Protein AF-A0A4D4MIZ8-F1 (afdb_monomer_lite)

Foldseek 3Di:
DDDDDDDDDDDDDDDDDDDDDDDDDDPDDPPPCVPPCPVVPDDPDPVPDPPPDDDACVPDPDDPVDGPVVDDDDDDPDDPCPPPFPPDPVSVVVDDDPVVVVVPDDDDVVVVVVPDLVPDPDAQSRPPDPGHDDDLVDAPAQFADWAFPVNPPDDLVVQVVPPPDVVSNDRDTDGPGHDPPPQDPVSRVHGDRDDPVNDDD

Radius of gyration: 41.0 Å; chains: 1; bounding box: 85×98×93 Å

Organism: Streptomyces avermitilis (NCBI:txid33903)

InterPro domains:
  IPR043763 Domain of unknown function DUF5709 [PF18970] (164-195)

Structure (mmCIF, N/CA/C/O backbone):
data_AF-A0A4D4MIZ8-F1
#
_entry.id   AF-A0A4D4MIZ8-F1
#
loop_
_atom_site.group_PDB
_atom_site.id
_atom_site.type_symbol
_atom_site.label_atom_id
_atom_site.label_alt_id
_atom_site.label_comp_id
_atom_site.label_asym_id
_atom_site.label_entity_id
_atom_site.label_seq_id
_atom_site.pdbx_PDB_ins_code
_atom_site.Cartn_x
_atom_site.Cartn_y
_atom_site.Cartn_z
_atom_site.occupancy
_atom_site.B_iso_or_equiv
_atom_site.auth_seq_id
_atom_site.auth_comp_id
_atom_site.auth_asym_id
_atom_site.auth_atom_id
_atom_site.pdbx_PDB_model_num
ATOM 1 N N . MET A 1 1 ? -46.020 61.362 60.508 1.00 40.09 1 MET A N 1
ATOM 2 C CA . MET A 1 1 ? -47.157 61.727 59.636 1.00 40.09 1 MET A CA 1
ATOM 3 C C . MET A 1 1 ? -46.608 61.915 58.236 1.00 40.09 1 MET A C 1
ATOM 5 O O . MET A 1 1 ? -45.694 62.709 58.083 1.00 40.09 1 MET A O 1
ATOM 9 N N . ARG A 1 2 ? -47.064 61.114 57.264 1.00 43.41 2 ARG A N 1
ATOM 10 C CA . ARG A 1 2 ? -46.692 61.269 55.850 1.00 43.41 2 ARG A CA 1
ATOM 11 C C . ARG A 1 2 ? -47.467 62.448 55.273 1.00 43.41 2 ARG A C 1
ATOM 13 O O . ARG A 1 2 ? -48.694 62.462 55.363 1.00 43.41 2 ARG A O 1
ATOM 20 N N . GLU A 1 3 ? -46.739 63.405 54.719 1.00 47.44 3 GLU A N 1
ATOM 21 C CA . GLU A 1 3 ? -47.285 64.570 54.034 1.00 47.44 3 GLU A CA 1
ATOM 22 C C . GLU A 1 3 ? -47.413 64.281 52.535 1.00 47.44 3 GLU A C 1
ATOM 24 O O . GLU A 1 3 ? -46.627 63.528 51.957 1.00 47.44 3 GLU A O 1
ATOM 29 N N . ARG A 1 4 ? -48.495 64.808 51.961 1.00 44.81 4 ARG A N 1
ATOM 30 C CA . ARG A 1 4 ? -48.956 64.584 50.595 1.00 44.81 4 ARG A CA 1
ATOM 31 C C . ARG A 1 4 ? -48.232 65.498 49.607 1.00 44.81 4 ARG A C 1
ATOM 33 O O . ARG A 1 4 ? -47.905 66.637 49.910 1.00 44.81 4 ARG A O 1
ATOM 40 N N . VAL A 1 5 ? -48.058 64.928 48.424 1.00 47.72 5 VAL A N 1
ATOM 41 C CA . VAL A 1 5 ? -47.705 65.524 47.133 1.00 47.72 5 VAL A CA 1
ATOM 42 C C . VAL A 1 5 ? -48.676 66.635 46.737 1.00 47.72 5 VAL A C 1
ATOM 44 O O . VAL A 1 5 ? -49.872 66.449 46.926 1.00 47.72 5 VAL A O 1
ATOM 47 N N . ASP A 1 6 ? -48.155 67.693 46.106 1.00 40.38 6 ASP A N 1
ATOM 48 C CA . ASP A 1 6 ? -48.807 68.406 45.000 1.00 40.38 6 ASP A CA 1
ATOM 49 C C . ASP A 1 6 ? -47.798 69.273 44.211 1.00 40.38 6 ASP A C 1
ATOM 51 O O . ASP A 1 6 ? -47.041 70.046 44.792 1.00 40.38 6 ASP A O 1
ATOM 55 N N . GLY A 1 7 ? -47.859 69.185 42.874 1.00 38.62 7 GLY A N 1
ATOM 56 C CA . GLY A 1 7 ? -47.812 70.373 42.007 1.00 38.62 7 GLY A CA 1
ATOM 57 C C . GLY A 1 7 ? -46.555 70.699 41.176 1.00 38.62 7 GLY A C 1
ATOM 58 O O . GLY A 1 7 ? -45.548 71.148 41.705 1.00 38.62 7 GLY A O 1
ATOM 59 N N . LEU A 1 8 ? -46.769 70.686 39.847 1.00 44.25 8 LEU A N 1
ATOM 60 C CA . LEU A 1 8 ? -46.380 71.710 38.844 1.00 44.25 8 LEU A CA 1
ATOM 61 C C . LEU A 1 8 ? -45.110 71.531 37.971 1.00 44.25 8 LEU A C 1
ATOM 63 O O . LEU A 1 8 ? -43.998 71.910 38.308 1.00 44.25 8 LEU A O 1
ATOM 67 N N . SER A 1 9 ? -45.382 71.019 36.764 1.00 40.19 9 SER A N 1
ATOM 68 C CA . SER A 1 9 ? -44.993 71.468 35.407 1.00 40.19 9 SER A CA 1
ATOM 69 C C . SER A 1 9 ? -44.004 72.641 35.200 1.00 40.19 9 SER A C 1
ATOM 71 O O . SER A 1 9 ? -44.241 73.729 35.716 1.00 40.19 9 SER A O 1
ATOM 73 N N . LEU A 1 10 ? -43.040 72.486 34.271 1.00 43.69 10 LEU A N 1
ATOM 74 C CA . LEU A 1 10 ? -43.003 73.096 32.912 1.00 43.69 10 LEU A CA 1
ATOM 75 C C . LEU A 1 10 ? -41.584 73.096 32.286 1.00 43.69 10 LEU A C 1
ATOM 77 O O . LEU A 1 10 ? -40.645 73.669 32.822 1.00 43.69 10 LEU A O 1
ATOM 81 N N . ASP A 1 11 ? -41.515 72.469 31.108 1.00 41.88 11 ASP A N 1
ATOM 82 C CA . ASP A 1 11 ? -40.835 72.819 29.845 1.00 41.88 11 ASP A CA 1
ATOM 83 C C . ASP A 1 11 ? -39.371 73.326 29.720 1.00 41.88 11 ASP A C 1
ATOM 85 O O . ASP A 1 11 ? -38.971 74.385 30.195 1.00 41.88 11 ASP A O 1
ATOM 89 N N . ARG A 1 12 ? -38.666 72.585 28.842 1.00 45.56 12 ARG A N 1
ATOM 90 C CA . ARG A 1 12 ? -37.750 72.961 27.737 1.00 45.56 12 ARG A CA 1
ATOM 91 C C . ARG A 1 12 ? -36.780 74.137 27.904 1.00 45.56 12 ARG A C 1
ATOM 93 O O . ARG A 1 12 ? -37.176 75.298 27.857 1.00 45.56 12 ARG A O 1
ATOM 100 N N . ARG A 1 13 ? -35.486 73.829 27.717 1.00 40.41 13 ARG A N 1
ATOM 101 C CA . ARG A 1 13 ? -34.571 74.576 26.826 1.00 40.41 13 ARG A CA 1
ATOM 102 C C . ARG A 1 13 ? -33.356 73.735 26.417 1.00 40.41 13 ARG A C 1
ATOM 104 O O . ARG A 1 13 ? -32.880 72.892 27.163 1.00 40.41 13 ARG A O 1
ATOM 111 N N . ALA A 1 14 ? -32.917 73.988 25.189 1.00 40.50 14 ALA A N 1
ATOM 112 C CA . ALA A 1 14 ? -31.875 73.306 24.434 1.00 40.50 14 ALA A CA 1
ATOM 113 C C . ALA A 1 14 ? -30.443 73.713 24.826 1.00 40.50 14 ALA A C 1
ATOM 115 O O . ALA A 1 14 ? -30.222 74.845 25.253 1.00 40.50 14 ALA A O 1
ATOM 116 N N . ALA A 1 15 ? -29.465 72.855 24.518 1.00 43.84 15 ALA A N 1
ATOM 117 C CA . ALA A 1 15 ? -28.089 73.267 24.239 1.00 43.84 15 ALA A CA 1
ATOM 118 C C . ALA A 1 15 ? -27.447 72.348 23.184 1.00 43.84 15 ALA A C 1
ATOM 120 O O . ALA A 1 15 ? -27.631 71.136 23.188 1.00 43.84 15 ALA A O 1
ATOM 121 N N . ARG A 1 16 ? -26.747 72.989 22.245 1.00 39.53 16 ARG A N 1
ATOM 122 C CA . ARG A 1 16 ? -26.109 72.459 21.033 1.00 39.53 16 ARG A CA 1
ATOM 123 C C . ARG A 1 16 ? -24.729 71.867 21.355 1.00 39.53 16 ARG A C 1
ATOM 125 O O . ARG A 1 16 ? -24.036 72.423 22.201 1.00 39.53 16 ARG A O 1
ATOM 132 N N . HIS A 1 17 ? -24.284 70.858 20.602 1.00 41.19 17 HIS A N 1
ATOM 133 C CA . HIS A 1 17 ? -22.877 70.428 20.549 1.00 41.19 17 HIS A CA 1
ATOM 134 C C . HIS A 1 17 ? -22.343 70.538 19.098 1.00 41.19 17 HIS A C 1
ATOM 136 O O . HIS A 1 17 ? -23.136 70.382 18.167 1.00 41.19 17 HIS A O 1
ATOM 142 N N . PRO A 1 18 ? -21.065 70.919 18.882 1.00 39.00 18 PRO A N 1
ATOM 143 C CA . PRO A 1 18 ? -20.579 71.487 17.624 1.00 39.00 18 PRO A CA 1
ATOM 144 C C . PRO A 1 18 ? -20.034 70.461 16.617 1.00 39.00 18 PRO A C 1
ATOM 146 O O . PRO A 1 18 ? -19.632 69.357 16.963 1.00 39.00 18 PRO A O 1
ATOM 149 N N . VAL A 1 19 ? -19.980 70.914 15.362 1.00 38.66 19 VAL A N 1
ATOM 150 C CA . VAL A 1 19 ? -19.393 70.270 14.176 1.00 38.66 19 VAL A CA 1
ATOM 151 C C . VAL A 1 19 ? -17.891 70.592 14.092 1.00 38.66 19 VAL A C 1
ATOM 153 O O . VAL A 1 19 ? -17.517 71.748 14.288 1.00 38.66 19 VAL A O 1
ATOM 156 N N . ILE A 1 20 ? -17.047 69.613 13.741 1.00 41.34 20 ILE A N 1
ATOM 157 C CA . ILE A 1 20 ? -15.629 69.805 13.365 1.00 41.34 20 ILE A CA 1
ATOM 158 C C . ILE A 1 20 ? -15.455 69.394 11.883 1.00 41.34 20 ILE A C 1
ATOM 160 O O . ILE A 1 20 ? -15.984 68.350 11.497 1.00 41.34 20 ILE A O 1
ATOM 164 N N . PRO A 1 21 ? -14.790 70.205 11.032 1.00 38.00 21 PRO A N 1
ATOM 165 C CA . PRO A 1 21 ? -14.752 70.015 9.579 1.00 38.00 21 PRO A CA 1
ATOM 166 C C . PRO A 1 21 ? -13.638 69.077 9.076 1.00 38.00 21 PRO A C 1
ATOM 168 O O . PRO A 1 21 ? -12.681 68.767 9.779 1.00 38.00 21 PRO A O 1
ATOM 171 N N . LYS A 1 22 ? -13.810 68.667 7.810 1.00 40.31 22 LYS A N 1
ATOM 172 C CA . LYS A 1 22 ? -13.022 67.703 7.023 1.00 40.31 22 LYS A CA 1
ATOM 173 C C . LYS A 1 22 ? -11.544 68.077 6.846 1.00 40.31 22 LYS A C 1
ATOM 175 O O . LYS A 1 22 ? -11.226 69.241 6.612 1.00 40.31 22 LYS A O 1
ATOM 180 N N . GLY A 1 23 ? -10.681 67.057 6.829 1.00 33.19 23 GLY A N 1
ATOM 181 C CA . GLY A 1 23 ? -9.269 67.151 6.463 1.00 33.19 23 GLY A CA 1
ATOM 182 C C . GLY A 1 23 ? -8.802 65.956 5.623 1.00 33.19 23 GLY A C 1
ATOM 183 O O . GLY A 1 23 ? -9.073 64.815 5.980 1.00 33.19 23 GLY A O 1
ATOM 184 N N . SER A 1 24 ? -8.112 66.303 4.531 1.00 36.41 24 SER A N 1
ATOM 185 C CA . SER A 1 24 ? -7.150 65.549 3.707 1.00 36.41 24 SER A CA 1
ATOM 186 C C . SER A 1 24 ? -7.578 64.255 3.005 1.00 36.41 24 SER A C 1
ATOM 188 O O . SER A 1 24 ? -7.626 63.181 3.594 1.00 36.41 24 SER A O 1
ATOM 190 N N . GLU A 1 25 ? -7.717 64.378 1.681 1.00 43.50 25 GLU A N 1
ATOM 191 C CA . GLU A 1 25 ? -7.375 63.340 0.708 1.00 43.50 25 GLU A CA 1
ATOM 192 C C . GLU A 1 25 ? -5.991 62.756 1.039 1.00 43.50 25 GLU A C 1
ATOM 194 O O . GLU A 1 25 ? -4.968 63.438 0.947 1.00 43.50 25 GLU A O 1
ATOM 199 N N . GLN A 1 26 ? -5.965 61.487 1.434 1.00 38.66 26 GLN A N 1
ATOM 200 C CA . GLN A 1 26 ? -4.777 60.652 1.366 1.00 38.66 26 GLN A CA 1
ATOM 201 C C . GLN A 1 26 ? -5.053 59.634 0.264 1.00 38.66 26 GLN A C 1
ATOM 203 O O . GLN A 1 26 ? -5.957 58.809 0.378 1.00 38.66 26 GLN A O 1
ATOM 208 N N . MET A 1 27 ? -4.294 59.741 -0.823 1.00 45.56 27 MET A N 1
ATOM 209 C CA . MET A 1 27 ? -4.199 58.728 -1.864 1.00 45.56 27 MET A CA 1
ATOM 210 C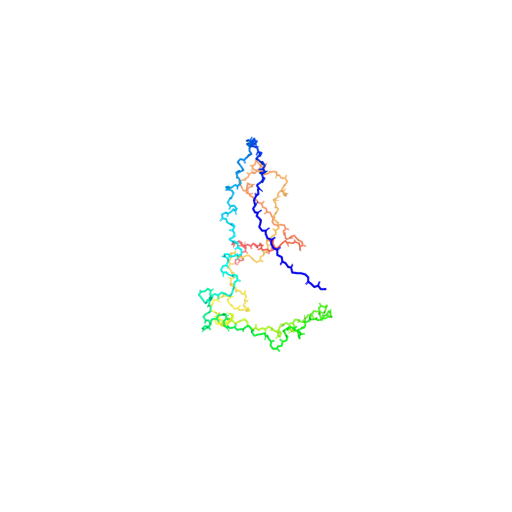 C . MET A 1 27 ? -3.604 57.469 -1.212 1.00 45.56 27 MET A C 1
ATOM 212 O O . MET A 1 27 ? -2.389 57.340 -1.083 1.00 45.56 27 MET A O 1
ATOM 216 N N . GLY A 1 28 ? -4.467 56.606 -0.684 1.00 37.44 28 GLY A N 1
ATOM 217 C CA . GLY A 1 28 ? -4.118 55.298 -0.153 1.00 37.44 28 GLY A CA 1
ATOM 218 C C . GLY A 1 28 ? -4.466 54.261 -1.203 1.00 37.44 28 GLY A C 1
ATOM 219 O O . GLY A 1 28 ? -5.641 54.091 -1.497 1.00 37.44 28 GLY A O 1
ATOM 220 N N . SER A 1 29 ? -3.421 53.687 -1.802 1.00 41.12 29 SER A N 1
ATOM 221 C CA . SER A 1 29 ? -3.365 52.410 -2.517 1.00 41.12 29 SER A CA 1
ATOM 222 C C . SER A 1 29 ? -4.725 51.802 -2.874 1.00 41.12 29 SER A C 1
ATOM 224 O O . SER A 1 29 ? -5.419 51.279 -2.006 1.00 41.12 29 SER A O 1
ATOM 226 N N . GLN A 1 30 ? -5.085 51.821 -4.162 1.00 47.38 30 GLN A N 1
ATOM 227 C CA . GLN A 1 30 ? -5.981 50.791 -4.681 1.00 47.38 30 GLN A CA 1
ATOM 228 C C . GLN A 1 30 ? -5.244 49.466 -4.482 1.00 47.38 30 GLN A C 1
ATOM 230 O O . GLN A 1 30 ? -4.398 49.102 -5.297 1.00 47.38 30 GLN A O 1
ATOM 235 N N . ASN A 1 31 ? -5.471 48.824 -3.338 1.00 43.81 31 ASN A N 1
ATOM 236 C CA . ASN A 1 31 ? -4.998 47.479 -3.093 1.00 43.81 31 ASN A CA 1
ATOM 237 C C . ASN A 1 31 ? -5.660 46.617 -4.162 1.00 43.81 31 ASN A C 1
ATOM 239 O O . ASN A 1 31 ? -6.879 46.467 -4.181 1.00 43.81 31 ASN A O 1
ATOM 243 N N . GLY A 1 32 ? -4.853 46.104 -5.087 1.00 48.38 32 GLY A N 1
ATOM 244 C CA . GLY A 1 32 ? -5.254 45.097 -6.067 1.00 48.38 32 GLY A CA 1
ATOM 245 C C . GLY A 1 32 ? -5.515 43.738 -5.420 1.00 48.38 32 GLY A C 1
ATOM 246 O O . GLY A 1 32 ? -5.214 42.719 -6.030 1.00 48.38 32 GLY A O 1
ATOM 247 N N . ASP A 1 33 ? -6.046 43.749 -4.199 1.00 52.28 33 ASP A N 1
ATOM 248 C CA . ASP A 1 33 ? -6.335 42.580 -3.383 1.00 52.28 33 ASP A CA 1
ATOM 249 C C . ASP A 1 33 ? -7.823 42.198 -3.518 1.00 52.28 33 ASP A C 1
ATOM 251 O O . ASP A 1 33 ? -8.129 41.018 -3.470 1.00 52.28 33 ASP A O 1
ATOM 255 N N . ASP A 1 34 ? -8.718 43.140 -3.870 1.00 53.38 34 ASP A N 1
ATOM 256 C CA . ASP A 1 34 ? -10.153 42.885 -4.156 1.00 53.38 34 ASP A CA 1
ATOM 257 C C . ASP A 1 34 ? -10.396 42.049 -5.443 1.00 53.38 34 ASP A C 1
ATOM 259 O O . ASP A 1 34 ? -11.533 41.788 -5.835 1.00 53.38 34 ASP A O 1
ATOM 263 N N . LEU A 1 35 ? -9.331 41.685 -6.167 1.00 52.50 35 LEU A N 1
ATOM 264 C CA . LEU A 1 35 ? -9.364 40.814 -7.353 1.00 52.50 35 LEU A CA 1
ATOM 265 C C . LEU A 1 35 ? -8.686 39.463 -7.112 1.00 52.50 35 LEU A C 1
ATOM 267 O O . LEU A 1 35 ? -8.657 38.625 -8.018 1.00 52.50 35 LEU A O 1
ATOM 271 N N . MET A 1 36 ? -8.117 39.250 -5.926 1.00 59.62 36 MET A N 1
ATOM 272 C CA . MET A 1 36 ? -7.688 37.920 -5.534 1.00 59.62 36 MET A CA 1
ATOM 273 C C . MET A 1 36 ? -8.968 37.105 -5.378 1.00 59.62 36 MET A C 1
ATOM 275 O O . MET A 1 36 ? -9.857 37.469 -4.621 1.00 59.62 36 MET A O 1
ATOM 279 N N . GLY A 1 37 ? -9.108 36.032 -6.155 1.00 59.38 37 GLY A N 1
ATOM 280 C CA . GLY A 1 37 ? -10.292 35.168 -6.136 1.00 59.38 37 GLY A CA 1
ATOM 281 C C . GLY A 1 37 ? -10.479 34.393 -4.827 1.00 59.38 37 GLY A C 1
ATOM 282 O O . GLY A 1 37 ? -11.090 33.331 -4.857 1.00 59.38 37 GLY A O 1
ATOM 283 N N . ASP A 1 38 ? -9.925 34.875 -3.712 1.00 64.00 38 ASP A N 1
ATOM 284 C CA . ASP A 1 38 ? -10.067 34.259 -2.403 1.00 64.00 38 ASP A CA 1
ATOM 285 C C . ASP A 1 38 ? -11.466 34.491 -1.825 1.00 64.00 38 ASP A C 1
ATOM 287 O O . ASP A 1 38 ? -11.978 33.578 -1.195 1.00 64.00 38 ASP A O 1
ATOM 291 N N . GLU A 1 39 ? -12.123 35.624 -2.112 1.00 60.78 39 GLU A N 1
ATOM 292 C CA . GLU A 1 39 ? -13.502 35.920 -1.691 1.00 60.78 39 GLU A CA 1
ATOM 293 C C . GLU A 1 39 ? -14.566 35.159 -2.502 1.00 60.78 39 GLU A C 1
ATOM 295 O O . GLU A 1 39 ? -15.641 34.867 -1.986 1.00 60.78 39 GLU A O 1
ATOM 300 N N . VAL A 1 40 ? -14.276 34.797 -3.758 1.00 70.00 40 VAL A N 1
ATOM 301 C CA . VAL A 1 40 ? -15.231 34.111 -4.659 1.00 70.00 40 VAL A CA 1
ATOM 302 C C . VAL A 1 40 ? -15.386 32.624 -4.316 1.00 70.00 40 VAL A C 1
ATOM 304 O O . VAL A 1 40 ? -16.418 32.030 -4.614 1.00 70.00 40 VAL A O 1
ATOM 307 N N . TYR A 1 41 ? -14.373 32.033 -3.677 1.00 67.31 41 TYR A N 1
ATOM 308 C CA . TYR A 1 41 ? -14.378 30.644 -3.207 1.00 67.31 41 TYR A CA 1
ATOM 309 C C . TYR A 1 41 ? -14.305 30.545 -1.676 1.00 67.31 41 TYR A C 1
ATOM 311 O O . TYR A 1 41 ? -13.881 29.512 -1.154 1.00 67.31 41 TYR A O 1
ATOM 319 N N . GLN A 1 42 ? -14.695 31.592 -0.936 1.00 72.44 42 GLN A N 1
ATOM 320 C CA . GLN A 1 42 ? -14.962 31.391 0.488 1.00 72.44 42 GLN A CA 1
ATOM 321 C C . GLN A 1 42 ? -16.206 30.507 0.593 1.00 72.44 42 GLN A C 1
ATOM 323 O O . GLN A 1 42 ? -17.217 30.829 -0.037 1.00 72.44 42 GLN A O 1
ATOM 328 N N . PRO A 1 43 ? -16.177 29.413 1.371 1.00 71.81 43 PRO A N 1
ATOM 329 C CA . PRO A 1 43 ? -17.418 28.755 1.734 1.00 71.81 43 PRO A CA 1
ATOM 330 C C . PRO A 1 43 ? -18.306 29.785 2.435 1.00 71.81 43 PRO A C 1
ATOM 332 O O . PRO A 1 43 ? -17.825 30.553 3.277 1.00 71.81 43 PRO A O 1
ATOM 335 N N . GLU A 1 44 ? -19.587 29.808 2.072 1.00 70.25 44 GLU A N 1
ATOM 336 C CA . GLU A 1 44 ? -20.573 30.649 2.743 1.00 70.25 44 GLU A CA 1
ATOM 337 C C . GLU A 1 44 ? -20.547 30.361 4.259 1.00 70.25 44 GLU A C 1
ATOM 339 O O . GLU A 1 44 ? -20.081 29.307 4.728 1.00 70.25 44 GLU A O 1
ATOM 344 N N . GLY A 1 45 ? -20.918 31.371 5.051 1.00 70.06 45 GLY A N 1
ATOM 345 C CA . GLY A 1 45 ? -20.806 31.321 6.507 1.00 70.06 45 GLY A CA 1
ATOM 346 C C . GLY A 1 45 ? -21.569 30.128 7.099 1.00 70.06 45 GLY A C 1
ATOM 347 O O . GLY A 1 45 ? -22.395 29.524 6.424 1.00 70.06 45 GLY A O 1
ATOM 348 N N . PRO A 1 46 ? -21.333 29.774 8.375 1.00 63.88 46 PRO A N 1
ATOM 349 C CA . PRO A 1 46 ? -22.026 28.648 9.012 1.00 63.88 46 PRO A CA 1
ATOM 350 C C . PRO A 1 46 ? -23.557 28.721 8.901 1.00 63.88 46 PRO A C 1
ATOM 352 O O . PRO A 1 46 ? -24.205 27.689 8.870 1.00 63.88 46 PRO A O 1
ATOM 355 N N . GLU A 1 47 ? -24.131 29.919 8.773 1.00 64.88 47 GLU A N 1
ATOM 356 C CA . GLU A 1 47 ? -25.584 30.100 8.691 1.00 64.88 47 GLU A CA 1
ATOM 357 C C . GLU A 1 47 ? -26.214 29.680 7.351 1.00 64.88 47 GLU A C 1
ATOM 359 O O . GLU A 1 47 ? -27.422 29.463 7.316 1.00 64.88 47 GLU A O 1
ATOM 364 N N . ASP A 1 48 ? -25.419 29.515 6.289 1.00 67.31 48 ASP A N 1
ATOM 365 C CA . ASP A 1 48 ? -25.892 29.125 4.950 1.00 67.31 48 ASP A CA 1
ATOM 366 C C . ASP A 1 48 ? -25.582 27.646 4.626 1.00 67.31 48 ASP A C 1
ATOM 368 O O . ASP A 1 48 ? -25.736 27.191 3.495 1.00 67.31 48 ASP A O 1
ATOM 372 N N . ARG A 1 49 ? -25.127 26.863 5.616 1.00 67.94 49 ARG A N 1
ATOM 373 C CA . ARG A 1 49 ? -24.866 25.428 5.443 1.00 67.94 49 ARG A CA 1
ATOM 374 C C . ARG A 1 49 ? -26.134 24.623 5.686 1.00 67.94 49 ARG A C 1
ATOM 376 O O . ARG A 1 49 ? -26.534 24.411 6.828 1.00 67.94 49 ARG A O 1
ATOM 383 N N . GLU A 1 50 ? -26.718 24.113 4.610 1.00 64.94 50 GLU A N 1
ATOM 384 C CA . GLU A 1 50 ? -27.882 23.216 4.661 1.00 64.94 50 GLU A CA 1
ATOM 385 C C . GLU A 1 50 ? -27.545 21.862 5.337 1.00 64.94 50 GLU A C 1
ATOM 387 O O . GLU A 1 50 ? -28.420 21.216 5.907 1.00 64.94 50 GLU A O 1
ATOM 392 N N . ASP A 1 51 ? -26.255 21.501 5.413 1.00 70.69 51 ASP A N 1
ATOM 393 C CA . ASP A 1 51 ? -25.753 20.260 6.030 1.00 70.69 51 ASP A CA 1
ATOM 394 C C . ASP A 1 51 ? -25.539 20.337 7.559 1.00 70.69 51 ASP A C 1
ATOM 396 O O . ASP A 1 51 ? -25.022 19.397 8.168 1.00 70.69 51 ASP A O 1
ATOM 400 N N . GLU A 1 52 ? -25.866 21.455 8.221 1.00 71.25 52 GLU A N 1
ATOM 401 C CA . GLU A 1 52 ? -25.565 21.647 9.655 1.00 71.25 52 GLU A CA 1
ATOM 402 C C . GLU A 1 52 ? -26.594 20.970 10.601 1.00 71.25 52 GLU A C 1
ATOM 404 O O . GLU A 1 52 ? -26.535 21.121 11.825 1.00 71.25 52 GLU A O 1
ATOM 409 N N . GLY A 1 53 ? -27.516 20.172 10.045 1.00 74.62 53 GLY A N 1
ATOM 410 C CA . GLY A 1 53 ? -28.600 19.474 10.744 1.00 74.62 53 GLY A CA 1
ATOM 411 C C . GLY A 1 53 ? -28.749 17.998 10.360 1.00 74.62 53 GLY A C 1
ATOM 412 O O . GLY A 1 53 ? -27.851 17.376 9.796 1.00 74.62 53 GLY A O 1
ATOM 413 N N . ILE A 1 54 ? -29.893 17.403 10.710 1.00 76.75 54 ILE A N 1
ATOM 414 C CA . ILE A 1 54 ? -30.236 16.071 10.206 1.00 76.75 54 ILE A CA 1
ATOM 415 C C . ILE A 1 54 ? -30.626 16.238 8.736 1.00 76.75 54 ILE A C 1
ATOM 417 O O . ILE A 1 54 ? -31.511 17.034 8.436 1.00 76.75 54 ILE A O 1
ATOM 421 N N . LEU A 1 55 ? -29.957 15.505 7.846 1.00 79.38 55 LEU A N 1
ATOM 422 C CA . LEU A 1 55 ? -30.240 15.548 6.412 1.00 79.38 55 LEU A CA 1
ATOM 423 C C . LEU A 1 55 ? -31.681 15.112 6.128 1.00 79.38 55 LEU A C 1
ATOM 425 O O . LEU A 1 55 ? -32.153 14.112 6.688 1.00 79.38 55 LEU A O 1
ATOM 429 N N . ASP A 1 56 ? -32.348 15.846 5.241 1.00 76.31 56 ASP A N 1
ATOM 430 C CA . ASP A 1 56 ? -33.692 15.517 4.788 1.00 76.31 56 ASP A CA 1
ATOM 431 C C . ASP A 1 56 ? -33.692 14.192 4.001 1.00 76.31 56 ASP A C 1
ATOM 433 O O . ASP A 1 56 ? -32.670 13.788 3.439 1.00 76.31 56 ASP A O 1
ATOM 437 N N . PRO A 1 57 ? -34.833 13.481 3.920 1.00 76.69 57 PRO A N 1
ATOM 438 C CA . PRO A 1 57 ? -34.914 12.208 3.204 1.00 76.69 57 PRO A CA 1
ATOM 439 C C . PRO A 1 57 ? -34.458 12.292 1.741 1.00 76.69 57 PRO A C 1
ATOM 441 O O . PRO A 1 57 ? -33.918 11.318 1.223 1.00 76.69 57 PRO A O 1
ATOM 444 N N . GLU A 1 58 ? -34.656 13.448 1.100 1.00 78.44 58 GLU A N 1
ATOM 445 C CA . GLU A 1 58 ? -34.265 13.733 -0.288 1.00 78.44 58 GLU A CA 1
ATOM 446 C C . GLU A 1 58 ? -32.737 13.734 -0.480 1.00 78.44 58 GLU A C 1
ATOM 448 O O . GLU A 1 58 ? -32.255 13.359 -1.550 1.00 78.44 58 GLU A O 1
ATOM 453 N N . ASP A 1 59 ? -31.990 14.054 0.580 1.00 79.88 59 ASP A N 1
ATOM 454 C CA . ASP A 1 59 ? -30.527 14.166 0.602 1.00 79.88 59 ASP A CA 1
ATOM 455 C C . ASP A 1 59 ? -29.843 12.945 1.242 1.00 79.88 59 ASP A C 1
ATOM 457 O O . ASP A 1 59 ? -28.622 12.902 1.408 1.00 79.88 59 ASP A O 1
ATOM 461 N N . THR A 1 60 ? -30.611 11.907 1.591 1.00 78.31 60 THR A N 1
ATOM 462 C CA . THR A 1 60 ? -30.077 10.643 2.115 1.00 78.31 60 THR A CA 1
ATOM 463 C C . THR A 1 60 ? -30.305 9.492 1.139 1.00 78.31 60 THR A C 1
ATOM 465 O O . THR A 1 60 ? -31.350 9.372 0.510 1.00 78.31 60 THR A O 1
ATOM 468 N N . LEU A 1 61 ? -29.345 8.567 1.047 1.00 81.31 61 LEU A N 1
ATOM 469 C CA . LEU A 1 61 ? -29.470 7.367 0.202 1.00 81.31 61 LEU A CA 1
ATOM 470 C C . LEU A 1 61 ? -30.502 6.344 0.723 1.00 81.31 61 LEU A C 1
ATOM 472 O O . LEU A 1 61 ? -30.716 5.313 0.086 1.00 81.31 61 LEU A O 1
ATOM 476 N N . GLY A 1 62 ? -31.113 6.587 1.886 1.00 69.75 62 GLY A N 1
ATOM 477 C CA . GLY A 1 62 ? -32.014 5.650 2.551 1.00 69.75 62 GLY A CA 1
ATOM 478 C C . GLY A 1 62 ? -33.361 6.277 2.886 1.00 69.75 62 GLY A C 1
ATOM 479 O O . GLY A 1 62 ? -33.448 7.094 3.799 1.00 69.75 62 GLY A O 1
ATOM 480 N N . ASP A 1 63 ? -34.422 5.815 2.223 1.00 69.94 63 ASP A N 1
ATOM 481 C CA . ASP A 1 63 ? -35.801 6.150 2.589 1.00 69.94 63 ASP A CA 1
ATOM 482 C C . ASP A 1 63 ? -36.209 5.361 3.841 1.00 69.94 63 ASP A C 1
ATOM 484 O O . ASP A 1 63 ? -36.587 4.187 3.785 1.00 69.94 63 ASP A O 1
ATOM 488 N N . ARG A 1 64 ? -36.073 6.005 5.003 1.00 67.81 64 ARG A N 1
ATOM 489 C CA . ARG A 1 64 ? -36.409 5.417 6.306 1.00 67.81 64 ARG A CA 1
ATOM 490 C C . ARG A 1 64 ? -37.912 5.439 6.611 1.00 67.81 64 ARG A C 1
ATOM 492 O O . ARG A 1 64 ? -38.320 4.897 7.634 1.00 67.81 64 ARG A O 1
ATOM 499 N N . GLY A 1 65 ? -38.752 6.005 5.734 1.00 68.56 65 GLY A N 1
ATOM 500 C CA . GLY A 1 65 ? -40.216 5.984 5.864 1.00 68.56 65 GLY A CA 1
ATOM 501 C C . GLY A 1 65 ? -40.794 6.779 7.048 1.00 68.56 65 GLY A C 1
ATOM 502 O O . GLY A 1 65 ? -42.008 6.745 7.266 1.00 68.56 65 GLY A O 1
ATOM 503 N N . SER A 1 66 ? -39.957 7.495 7.801 1.00 70.31 66 SER A N 1
ATOM 504 C CA . SER A 1 66 ? -40.328 8.398 8.893 1.00 70.31 66 SER A CA 1
ATOM 505 C C . SER A 1 66 ? -39.480 9.665 8.849 1.00 70.31 66 SER A C 1
ATOM 507 O O . SER A 1 66 ? -38.350 9.633 8.361 1.00 70.31 66 SER A O 1
ATOM 509 N N . ASP A 1 67 ? -40.022 10.763 9.378 1.00 71.88 67 ASP A N 1
ATOM 510 C CA . ASP A 1 67 ? -39.277 12.009 9.555 1.00 71.88 67 ASP A CA 1
ATOM 511 C C . ASP A 1 67 ? -38.055 11.752 10.469 1.00 71.88 67 ASP A C 1
ATOM 513 O O . ASP A 1 67 ? -38.235 11.280 11.600 1.00 71.88 67 ASP A O 1
ATOM 517 N N . PRO A 1 68 ? -36.818 12.033 10.016 1.00 73.06 68 PRO A N 1
ATOM 518 C CA . PRO A 1 68 ? -35.620 11.904 10.841 1.00 73.06 68 PRO A CA 1
ATOM 519 C C . PRO A 1 68 ? -35.674 12.706 12.152 1.00 73.06 68 PRO A C 1
ATOM 521 O O . PRO A 1 68 ? -35.031 12.321 13.127 1.00 73.06 68 PRO A O 1
ATOM 524 N N . TYR A 1 69 ? -36.450 13.795 12.200 1.00 74.56 69 TYR A N 1
ATOM 525 C CA . TYR A 1 69 ? -36.656 14.603 13.404 1.00 74.56 69 TYR A CA 1
ATOM 526 C C . TYR A 1 69 ? -37.619 13.956 14.415 1.00 74.56 69 TYR A C 1
ATOM 528 O O . TYR A 1 69 ? -37.583 14.308 15.599 1.00 74.56 69 TYR A O 1
ATOM 536 N N . ASP A 1 70 ? -38.451 13.001 13.984 1.00 76.69 70 ASP A N 1
ATOM 537 C CA . ASP A 1 70 ? -39.368 12.259 14.857 1.00 76.69 70 ASP A CA 1
ATOM 538 C C . ASP A 1 70 ? -38.699 11.028 15.503 1.00 76.69 70 ASP A C 1
ATOM 540 O O . ASP A 1 70 ? -39.123 10.569 16.572 1.00 76.69 70 ASP A O 1
ATOM 544 N N . GLU A 1 71 ? -37.646 10.481 14.888 1.00 73.44 71 GLU A N 1
ATOM 545 C CA . GLU A 1 71 ? -36.924 9.315 15.400 1.00 73.44 71 GLU A CA 1
ATOM 546 C C . GLU A 1 71 ? -35.914 9.730 16.484 1.00 73.44 71 GLU A C 1
ATOM 548 O O . GLU A 1 71 ? -34.827 10.244 16.230 1.00 73.44 71 GLU A O 1
ATOM 553 N N . GLY A 1 72 ? -36.278 9.514 17.748 1.00 76.44 72 GLY A N 1
ATOM 554 C CA . GLY A 1 72 ? -35.370 9.769 18.865 1.00 76.44 72 GLY A CA 1
ATOM 555 C C . GLY A 1 72 ? -34.157 8.831 18.856 1.00 76.44 72 GLY A C 1
ATOM 556 O O . GLY A 1 72 ? -34.291 7.624 18.661 1.00 76.44 72 GLY A O 1
ATOM 557 N N . TRP A 1 73 ? -32.969 9.362 19.165 1.00 79.00 73 TRP A N 1
ATOM 558 C CA . TRP A 1 73 ? -31.781 8.536 19.399 1.00 79.00 73 TRP A CA 1
ATOM 559 C C . TRP A 1 73 ? -31.978 7.649 20.636 1.00 79.00 73 TRP A C 1
ATOM 561 O O . TRP A 1 73 ? -32.200 8.159 21.737 1.00 79.00 73 TRP A O 1
ATOM 571 N N . SER A 1 74 ? -31.859 6.330 20.465 1.00 84.25 74 SER A N 1
ATOM 572 C CA . SER A 1 74 ? -31.886 5.353 21.559 1.00 84.25 74 SER A CA 1
ATOM 573 C C . SER A 1 74 ? -30.453 4.933 21.903 1.00 84.25 74 SER A C 1
ATOM 575 O O . SER A 1 74 ? -29.840 4.184 21.136 1.00 84.25 74 SER A O 1
ATOM 577 N N . PRO A 1 75 ? -29.867 5.419 23.016 1.00 85.44 75 PRO A N 1
ATOM 578 C CA . PRO A 1 75 ? -28.532 5.006 23.421 1.00 85.44 75 PRO A CA 1
ATOM 579 C C . PRO A 1 75 ? -28.474 3.494 23.675 1.00 85.44 75 PRO A C 1
ATOM 581 O O . PRO A 1 75 ? -29.473 2.900 24.085 1.00 85.44 75 PRO A O 1
ATOM 584 N N . PRO A 1 76 ? -27.304 2.861 23.503 1.00 88.19 76 PRO A N 1
ATOM 585 C CA . PRO A 1 76 ? -27.163 1.441 23.787 1.00 88.19 76 PRO A CA 1
ATOM 586 C C . PRO A 1 76 ? -27.504 1.141 25.255 1.00 88.19 76 PRO A C 1
ATOM 588 O O . PRO A 1 76 ? -27.052 1.835 26.166 1.00 88.19 76 PRO A O 1
ATOM 591 N N . GLU A 1 77 ? -28.262 0.066 25.498 1.00 90.62 77 GLU A N 1
ATOM 592 C CA . GLU A 1 77 ? -28.682 -0.348 26.852 1.00 90.62 77 GLU A CA 1
ATOM 593 C C . GLU A 1 77 ? -27.517 -0.818 27.744 1.00 90.62 77 GLU A C 1
ATOM 595 O O . GLU A 1 77 ? -27.689 -1.082 28.935 1.00 90.62 77 GLU A O 1
ATOM 600 N N . ARG A 1 78 ? -26.316 -0.935 27.171 1.00 87.25 78 ARG A N 1
ATOM 601 C CA . ARG A 1 78 ? -25.096 -1.365 27.849 1.00 87.25 78 ARG A CA 1
ATOM 602 C C . ARG A 1 78 ? -23.882 -0.590 27.335 1.00 87.25 78 ARG A C 1
ATOM 604 O O . ARG A 1 78 ? -23.869 -0.195 26.168 1.00 87.25 78 ARG A O 1
ATOM 611 N N . PRO A 1 79 ? -22.853 -0.389 28.173 1.00 84.00 79 PRO A N 1
ATOM 612 C CA . PRO A 1 79 ? -21.619 0.239 27.730 1.00 84.00 79 PRO A CA 1
ATOM 613 C C . PRO A 1 79 ? -20.948 -0.598 26.633 1.00 84.00 79 PRO A C 1
ATOM 615 O O . PRO A 1 79 ? -20.850 -1.820 26.741 1.00 84.00 79 PRO A O 1
ATOM 618 N N . LEU A 1 80 ? -20.483 0.070 25.578 1.00 83.38 80 LEU A N 1
ATOM 619 C CA . LEU A 1 80 ? -19.743 -0.553 24.482 1.00 83.38 80 LEU A CA 1
ATOM 620 C C . LEU A 1 80 ? -18.245 -0.544 24.802 1.00 83.38 80 LEU A C 1
ATOM 622 O O . LEU A 1 80 ? -17.740 0.424 25.368 1.00 83.38 80 LEU A O 1
ATOM 626 N N . GLY A 1 81 ? -17.542 -1.626 24.470 1.00 81.81 81 GLY A N 1
ATOM 627 C CA . GLY A 1 81 ? -16.079 -1.705 24.565 1.00 81.81 81 GLY A CA 1
ATOM 628 C C . GLY A 1 81 ? -15.490 -1.760 25.980 1.00 81.81 81 GLY A C 1
ATOM 629 O O . GLY A 1 81 ? -14.291 -1.948 26.115 1.00 81.81 81 GLY A O 1
ATOM 630 N N . VAL A 1 82 ? -16.297 -1.648 27.044 1.00 86.06 82 VAL A N 1
ATOM 631 C CA . VAL A 1 82 ? -15.806 -1.758 28.437 1.00 86.06 82 VAL A CA 1
ATOM 632 C C . VAL A 1 82 ? -15.296 -3.164 28.760 1.00 86.06 82 VAL A C 1
ATOM 634 O O . VAL A 1 82 ? -14.425 -3.322 29.607 1.00 86.06 82 VAL A O 1
ATOM 637 N N . GLU A 1 83 ? -15.832 -4.174 28.080 1.00 83.19 83 GLU A N 1
ATOM 638 C CA . GLU A 1 83 ? -15.426 -5.575 28.226 1.00 83.19 83 GLU A CA 1
ATOM 639 C C . GLU A 1 83 ? -14.348 -5.987 27.206 1.00 83.19 83 GLU A C 1
ATOM 641 O O . GLU A 1 83 ? -13.970 -7.153 27.176 1.00 83.19 83 GLU A O 1
ATOM 646 N N . HIS A 1 84 ? -13.858 -5.055 26.376 1.00 87.06 84 HIS A N 1
ATOM 647 C CA . HIS A 1 84 ? -12.821 -5.327 25.374 1.00 87.06 84 HIS A CA 1
ATOM 648 C C . HIS A 1 84 ? -11.423 -5.374 26.011 1.00 87.06 84 HIS A C 1
ATOM 650 O O . HIS A 1 84 ? -11.161 -4.734 27.040 1.00 87.06 84 HIS A O 1
ATOM 656 N N . GLU A 1 85 ? -10.522 -6.149 25.409 1.00 88.81 85 GLU A N 1
ATOM 657 C CA . GLU A 1 85 ? -9.140 -6.260 25.866 1.00 88.81 85 GLU A CA 1
ATOM 658 C C . GLU A 1 85 ? -8.357 -4.975 25.533 1.00 88.81 85 GLU A C 1
ATOM 660 O O . GLU A 1 85 ? -8.545 -4.351 24.497 1.00 88.81 85 GLU A O 1
ATOM 665 N N . GLY A 1 86 ? -7.486 -4.513 26.434 1.00 89.50 86 GLY A N 1
ATOM 666 C CA . GLY A 1 86 ? -6.752 -3.251 26.234 1.00 89.50 86 GLY A CA 1
ATOM 667 C C . GLY A 1 86 ? -7.417 -2.031 26.878 1.00 89.50 86 GLY A C 1
ATOM 668 O O . GLY A 1 86 ? -6.932 -0.902 26.745 1.00 89.50 86 GLY A O 1
ATOM 669 N N . THR A 1 87 ? -8.479 -2.241 27.655 1.00 91.62 87 THR A N 1
ATOM 670 C CA . THR A 1 87 ? -9.070 -1.199 28.507 1.00 91.62 87 THR A CA 1
ATOM 671 C C . THR A 1 87 ? -8.219 -0.914 29.749 1.00 91.62 87 THR A C 1
ATOM 673 O O . THR A 1 87 ? -8.265 0.195 30.289 1.00 91.62 87 THR A O 1
ATOM 676 N N . THR A 1 88 ? -7.389 -1.866 30.197 1.00 91.88 88 THR A N 1
ATOM 677 C CA . THR A 1 88 ? -6.479 -1.667 31.334 1.00 91.88 88 THR A CA 1
ATOM 678 C C . THR A 1 88 ? -5.039 -1.362 30.906 1.00 91.88 88 THR A C 1
ATOM 680 O O . THR A 1 88 ? -4.531 -1.848 29.899 1.00 91.88 88 THR A O 1
ATOM 683 N N . ALA A 1 89 ? -4.303 -0.618 31.743 1.00 94.19 89 ALA A N 1
ATOM 684 C CA . ALA A 1 89 ? -2.892 -0.293 31.493 1.00 94.19 89 ALA A CA 1
ATOM 685 C C . ALA A 1 89 ? -1.960 -1.520 31.438 1.00 94.19 89 ALA A C 1
ATOM 687 O O . ALA A 1 89 ? -0.820 -1.410 30.990 1.00 94.19 89 ALA A O 1
ATOM 688 N N . ARG A 1 90 ? -2.396 -2.669 31.967 1.00 94.31 90 ARG A N 1
ATOM 689 C CA . ARG A 1 90 ? -1.665 -3.936 31.860 1.00 94.31 90 ARG A CA 1
ATOM 690 C C . ARG A 1 90 ? -1.868 -4.538 30.473 1.00 94.31 90 ARG A C 1
ATOM 692 O O . ARG A 1 90 ? -0.876 -4.805 29.810 1.00 94.31 90 ARG A O 1
ATOM 699 N N . GLU A 1 91 ? -3.116 -4.673 30.035 1.00 92.75 91 GLU A N 1
ATOM 700 C CA . GLU A 1 91 ? -3.452 -5.227 28.717 1.00 92.75 91 GLU A CA 1
ATOM 701 C C . GLU A 1 91 ? -2.869 -4.387 27.584 1.00 92.75 91 GLU A C 1
ATOM 703 O O . GLU A 1 91 ? -2.325 -4.946 26.650 1.00 92.75 91 GLU A O 1
ATOM 708 N N . GLN A 1 92 ? -2.840 -3.055 27.696 1.00 91.75 92 GLN A N 1
ATOM 709 C CA . GLN A 1 92 ? -2.175 -2.220 26.681 1.00 91.75 92 GLN A CA 1
ATOM 710 C C . GLN A 1 92 ? -0.667 -2.481 26.557 1.00 91.75 92 GLN A C 1
ATOM 712 O O . GLN A 1 92 ? -0.090 -2.256 25.497 1.00 91.75 92 GLN A O 1
ATOM 717 N N . ARG A 1 93 ? -0.005 -2.918 27.639 1.00 93.94 93 ARG A N 1
ATOM 718 C CA . ARG A 1 93 ? 1.424 -3.273 27.605 1.00 93.94 93 ARG A CA 1
ATOM 719 C C . ARG A 1 93 ? 1.662 -4.677 27.071 1.00 93.94 93 ARG A C 1
ATOM 721 O O . ARG A 1 93 ? 2.698 -4.909 26.462 1.00 93.94 93 ARG A O 1
ATOM 728 N N . GLU A 1 94 ? 0.763 -5.600 27.384 1.00 94.12 94 GLU A N 1
ATOM 729 C CA . GLU A 1 94 ? 0.845 -6.991 26.935 1.00 94.12 94 GLU A CA 1
ATOM 730 C C . GLU A 1 94 ? 0.403 -7.122 25.470 1.00 94.12 94 GLU A C 1
ATOM 732 O O . GLU A 1 94 ? 0.989 -7.905 24.728 1.00 94.12 94 GLU A O 1
ATOM 737 N N . GLY A 1 95 ? -0.540 -6.280 25.043 1.00 91.88 95 GLY A N 1
ATOM 738 C CA . GLY A 1 95 ? -1.204 -6.360 23.752 1.00 91.88 95 GLY A CA 1
ATOM 739 C C . GLY A 1 95 ? -2.232 -7.489 23.714 1.00 91.88 95 GLY A C 1
ATOM 740 O O . GLY A 1 95 ? -2.165 -8.449 24.478 1.00 91.88 95 GLY A O 1
ATOM 741 N N . GLU A 1 96 ? -3.184 -7.366 22.798 1.00 91.88 96 GLU A N 1
ATOM 742 C CA . GLU A 1 96 ? -4.125 -8.435 22.487 1.00 91.88 96 GLU A CA 1
ATOM 743 C C . GLU A 1 96 ? -3.434 -9.518 21.643 1.00 91.88 96 GLU A C 1
ATOM 745 O O . GLU A 1 96 ? -2.635 -9.219 20.746 1.00 91.88 96 GLU A O 1
ATOM 750 N N . SER A 1 97 ? -3.737 -10.787 21.917 1.00 92.94 97 SER A N 1
ATOM 751 C CA . SER A 1 97 ? -3.210 -11.896 21.115 1.00 92.94 97 SER A CA 1
ATOM 752 C C . SER A 1 97 ? -3.821 -11.923 19.708 1.00 92.94 97 SER A C 1
ATOM 754 O O . SER A 1 97 ? -4.975 -11.544 19.513 1.00 92.94 97 SER A O 1
ATOM 756 N N . LEU A 1 98 ? -3.067 -12.421 18.722 1.00 93.81 98 LEU A N 1
ATOM 757 C CA . LEU A 1 98 ? -3.571 -12.570 17.352 1.00 93.81 98 LEU A CA 1
ATOM 758 C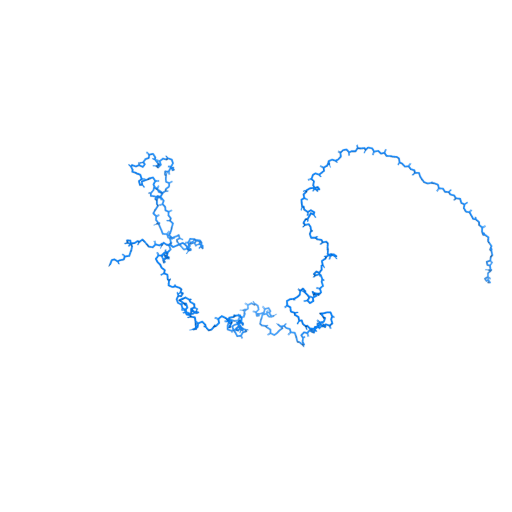 C . LEU A 1 98 ? -4.819 -13.464 17.295 1.00 93.81 98 LEU A C 1
ATOM 760 O O . LEU A 1 98 ? -5.772 -13.126 16.604 1.00 93.81 98 LEU A O 1
ATOM 764 N N . ASP A 1 99 ? -4.833 -14.559 18.057 1.00 94.31 99 ASP A N 1
ATOM 765 C CA . ASP A 1 99 ? -5.966 -15.489 18.105 1.00 94.31 99 ASP A CA 1
ATOM 766 C C . ASP A 1 99 ? -7.250 -14.812 18.603 1.00 94.31 99 ASP A C 1
ATOM 768 O O . ASP A 1 99 ? -8.333 -15.093 18.095 1.00 94.31 99 ASP A O 1
ATOM 772 N N . HIS A 1 100 ? -7.136 -13.909 19.582 1.00 91.69 100 HIS A N 1
ATOM 773 C CA . HIS A 1 100 ? -8.285 -13.168 20.101 1.00 91.69 100 HIS A CA 1
ATOM 774 C C . HIS A 1 100 ? -8.817 -12.172 19.060 1.00 91.69 100 HIS A C 1
ATOM 776 O O . HIS A 1 100 ? -10.008 -12.196 18.761 1.00 91.69 100 HIS A O 1
ATOM 782 N N . ARG A 1 101 ? -7.923 -11.433 18.386 1.00 92.44 101 ARG A N 1
ATOM 783 C CA . ARG A 1 101 ? -8.288 -10.537 17.272 1.00 92.44 101 ARG A CA 1
ATOM 784 C C . ARG A 1 101 ? -8.983 -11.272 16.125 1.00 92.44 101 ARG A C 1
ATOM 786 O O . ARG A 1 101 ? -9.957 -10.770 15.578 1.00 92.44 101 ARG A O 1
ATOM 793 N N . LEU A 1 102 ? -8.496 -12.463 15.773 1.00 93.56 102 LEU A N 1
ATOM 794 C CA . LEU A 1 102 ? -9.102 -13.304 14.735 1.00 93.56 102 LEU A CA 1
ATOM 795 C C . LEU A 1 102 ? -10.469 -13.856 15.157 1.00 93.56 102 LEU A C 1
ATOM 797 O O . LEU A 1 102 ? -11.341 -14.041 14.316 1.00 93.56 102 LEU A O 1
ATOM 801 N N . ALA A 1 103 ? -10.688 -14.108 16.449 1.00 93.12 103 ALA A N 1
ATOM 802 C CA . ALA A 1 103 ? -11.988 -14.558 16.944 1.00 93.12 103 ALA A CA 1
ATOM 803 C C . ALA A 1 103 ? -13.064 -13.455 16.902 1.00 93.12 103 ALA A C 1
ATOM 805 O O . ALA A 1 103 ? -14.257 -13.769 16.870 1.00 93.12 103 ALA A O 1
ATOM 806 N N . GLU A 1 104 ? -12.660 -12.181 16.914 1.00 91.19 104 GLU A N 1
ATOM 807 C CA . GLU A 1 104 ? -13.557 -11.030 16.757 1.00 91.19 104 GLU A CA 1
ATOM 808 C C . GLU A 1 104 ? -13.895 -10.724 15.288 1.00 91.19 104 GLU A C 1
ATOM 810 O O . GLU A 1 104 ? -14.925 -10.096 15.016 1.00 91.19 104 GLU A O 1
ATOM 815 N N . GLU A 1 105 ? -13.058 -11.172 14.345 1.00 92.50 105 GLU A N 1
ATOM 816 C CA . GLU A 1 105 ? -13.245 -10.957 12.911 1.00 92.50 105 GLU A CA 1
ATOM 817 C C . GLU A 1 105 ? -14.563 -11.577 12.426 1.00 92.50 105 GLU A C 1
ATOM 819 O O . GLU A 1 105 ? -14.924 -12.713 12.747 1.00 92.50 105 GLU A O 1
ATOM 824 N N . ARG A 1 106 ? -15.306 -10.808 11.627 1.00 92.00 106 ARG A N 1
ATOM 825 C CA . ARG A 1 106 ? -16.483 -11.290 10.903 1.00 92.00 106 ARG A CA 1
ATOM 826 C C . ARG A 1 106 ? -16.177 -11.264 9.411 1.00 92.00 106 ARG A C 1
ATOM 828 O O . ARG A 1 106 ? -15.552 -10.299 8.977 1.00 92.00 106 ARG A O 1
ATOM 835 N N . PRO A 1 107 ? -16.648 -12.258 8.637 1.00 86.38 107 PRO A N 1
ATOM 836 C CA . PRO A 1 107 ? -16.558 -12.206 7.184 1.00 86.38 107 PRO A CA 1
ATOM 837 C C . PRO A 1 107 ? -17.142 -10.897 6.652 1.00 86.38 107 PRO A C 1
ATOM 839 O O . PRO A 1 107 ? -18.210 -10.468 7.102 1.00 86.38 107 PRO A O 1
ATOM 842 N N . ASP A 1 108 ? -16.432 -10.265 5.722 1.00 85.12 108 ASP A N 1
ATOM 843 C CA . ASP A 1 108 ? -16.925 -9.074 5.041 1.00 85.12 108 ASP A CA 1
ATOM 844 C C . ASP A 1 108 ? -18.075 -9.477 4.101 1.00 85.12 108 ASP A C 1
ATOM 846 O O . ASP A 1 108 ? -17.850 -10.281 3.192 1.00 85.12 108 ASP A O 1
ATOM 850 N N . PRO A 1 109 ? -19.301 -8.947 4.285 1.00 82.94 109 PRO A N 1
ATOM 851 C CA . PRO A 1 109 ? -20.422 -9.270 3.409 1.00 82.94 109 PRO A CA 1
ATOM 852 C C . PRO A 1 109 ? -20.188 -8.844 1.954 1.00 82.94 109 PRO A C 1
ATOM 854 O O . PRO A 1 109 ? -20.772 -9.449 1.061 1.00 82.94 109 PRO A O 1
ATOM 857 N N . ALA A 1 110 ? -19.334 -7.848 1.687 1.00 79.81 110 ALA A N 1
ATOM 858 C CA . ALA A 1 110 ? -18.989 -7.463 0.319 1.00 79.81 110 ALA A CA 1
ATOM 859 C C . ALA A 1 110 ? -18.254 -8.589 -0.424 1.00 79.81 110 ALA A C 1
ATOM 861 O O . ALA A 1 110 ? -18.411 -8.726 -1.632 1.00 79.81 110 ALA A O 1
ATOM 862 N N . LEU A 1 111 ? -17.504 -9.440 0.287 1.00 72.50 111 LEU A N 1
ATOM 863 C CA . LEU A 1 111 ? -16.823 -10.590 -0.314 1.00 72.50 111 LEU A CA 1
ATOM 864 C C . LEU A 1 111 ? -17.786 -11.722 -0.699 1.00 72.50 111 LEU A C 1
ATOM 866 O O . LEU A 1 111 ? -17.440 -12.529 -1.552 1.00 72.50 111 LEU A O 1
ATOM 870 N N . GLU A 1 112 ? -18.994 -11.779 -0.125 1.00 71.94 112 GLU A N 1
ATOM 871 C CA . GLU A 1 112 ? -20.018 -12.755 -0.535 1.00 71.94 112 GLU A CA 1
ATOM 872 C C . GLU A 1 112 ? -20.634 -12.409 -1.906 1.00 71.94 112 GLU A C 1
ATOM 874 O O . GLU A 1 112 ? -21.125 -13.297 -2.603 1.00 71.94 112 GLU A O 1
ATOM 879 N N . GLU A 1 113 ? -20.604 -11.133 -2.314 1.00 68.50 113 GLU A N 1
ATOM 880 C CA . GLU A 1 113 ? -21.158 -10.661 -3.593 1.00 68.50 113 GLU A CA 1
ATOM 881 C C . GLU A 1 113 ? -20.316 -11.102 -4.801 1.00 68.50 113 GLU A C 1
ATOM 883 O O . GLU A 1 113 ? -20.864 -11.348 -5.876 1.00 68.50 113 GLU A O 1
ATOM 888 N N . PHE A 1 114 ? -19.002 -11.266 -4.616 1.00 66.06 114 PHE A N 1
ATOM 889 C CA . PHE A 1 114 ? -18.068 -11.671 -5.673 1.00 66.06 114 PHE A CA 1
ATOM 890 C C . PHE A 1 114 ? -18.084 -13.183 -5.982 1.00 66.06 114 PHE A C 1
ATOM 892 O O . PHE A 1 114 ? -17.329 -13.633 -6.838 1.00 66.06 114 PHE A O 1
ATOM 899 N N . GLY A 1 115 ? -18.982 -13.958 -5.358 1.00 66.62 115 GLY A N 1
ATOM 900 C CA . GLY A 1 115 ? -19.094 -15.406 -5.561 1.00 66.62 115 GLY A CA 1
ATOM 901 C C . GLY A 1 115 ? -18.053 -16.212 -4.777 1.00 66.62 115 GLY A C 1
ATOM 902 O O . GLY A 1 115 ? -17.200 -15.655 -4.088 1.00 66.62 115 GLY A O 1
ATOM 903 N N . ASP A 1 116 ? -18.144 -17.545 -4.830 1.00 69.75 116 ASP A N 1
ATOM 904 C CA . ASP A 1 116 ? -17.082 -18.397 -4.287 1.00 69.75 116 ASP A CA 1
ATOM 905 C C . ASP A 1 116 ? -15.856 -18.247 -5.205 1.00 69.75 116 ASP A C 1
ATOM 907 O O . ASP A 1 116 ? -15.992 -18.491 -6.403 1.00 69.75 116 ASP A O 1
ATOM 911 N N . PRO A 1 117 ? -14.662 -17.873 -4.709 1.00 63.91 117 PRO A N 1
ATOM 912 C CA . PRO A 1 117 ? -13.460 -17.845 -5.541 1.00 63.91 117 PRO A CA 1
ATOM 913 C C . PRO A 1 117 ? -13.147 -19.214 -6.170 1.00 63.91 117 PRO A C 1
ATOM 915 O O . PRO A 1 117 ? -12.421 -19.274 -7.152 1.00 63.91 117 PRO A O 1
ATOM 918 N N . ALA A 1 118 ? -13.698 -20.320 -5.652 1.00 65.62 118 ALA A N 1
ATOM 919 C CA . ALA A 1 118 ? -13.627 -21.631 -6.300 1.00 65.62 118 ALA A CA 1
ATOM 920 C C . ALA A 1 118 ? -14.461 -21.745 -7.594 1.00 65.62 118 ALA A C 1
ATOM 922 O O . ALA A 1 118 ? -14.218 -22.661 -8.381 1.00 65.62 118 ALA A O 1
ATOM 923 N N . ASP A 1 119 ? -15.425 -20.847 -7.802 1.00 70.50 119 ASP A N 1
ATOM 924 C CA . ASP A 1 119 ? -16.226 -20.711 -9.023 1.00 70.50 119 ASP A CA 1
ATOM 925 C C . ASP A 1 119 ? -15.640 -19.653 -9.984 1.00 70.50 119 ASP A C 1
ATOM 927 O O . ASP A 1 119 ? -16.261 -19.339 -11.001 1.00 70.50 119 ASP A O 1
ATOM 931 N N . ALA A 1 120 ? -14.470 -19.081 -9.673 1.00 72.12 120 ALA A N 1
ATOM 932 C CA . ALA A 1 120 ? -13.794 -18.161 -10.575 1.00 72.12 120 ALA A CA 1
ATOM 933 C C . ALA A 1 120 ? -13.208 -18.924 -11.774 1.00 72.12 120 ALA A C 1
ATOM 935 O O . ALA A 1 120 ? -12.432 -19.870 -11.617 1.00 72.12 120 ALA A O 1
ATOM 936 N N . ASP A 1 121 ? -13.621 -18.526 -12.976 1.00 75.81 121 ASP A N 1
ATOM 937 C CA . ASP A 1 121 ? -13.226 -19.173 -14.231 1.00 75.81 121 ASP A CA 1
ATOM 938 C C . ASP A 1 121 ? -11.949 -18.558 -14.842 1.00 75.81 121 ASP A C 1
ATOM 940 O O . ASP A 1 121 ? -11.362 -19.171 -15.741 1.00 75.81 121 ASP A O 1
ATOM 944 N N . ASP A 1 122 ? -11.524 -17.368 -14.393 1.00 81.31 122 ASP A N 1
ATOM 945 C CA . ASP A 1 122 ? -10.317 -16.705 -14.898 1.00 81.31 122 ASP A CA 1
ATOM 946 C C . ASP A 1 122 ? -9.064 -17.237 -14.174 1.00 81.31 122 ASP A C 1
ATOM 948 O O . ASP A 1 122 ? -9.106 -17.526 -12.969 1.00 81.31 122 ASP A O 1
ATOM 952 N N . PRO A 1 123 ? -7.933 -17.421 -14.878 1.00 80.56 123 PRO A N 1
ATOM 953 C CA . PRO A 1 123 ? -6.648 -17.656 -14.230 1.00 80.56 123 PRO A CA 1
ATOM 954 C C . PRO A 1 123 ? -6.355 -16.542 -13.209 1.00 80.56 123 PRO A C 1
ATOM 956 O O . PRO A 1 123 ? -6.858 -15.442 -13.327 1.00 80.56 123 PRO A O 1
ATOM 959 N N . GLY A 1 124 ? -5.600 -16.828 -12.149 1.00 82.81 124 GLY A N 1
ATOM 960 C CA . GLY A 1 124 ? -5.245 -15.814 -11.144 1.00 82.81 124 GLY A CA 1
ATOM 961 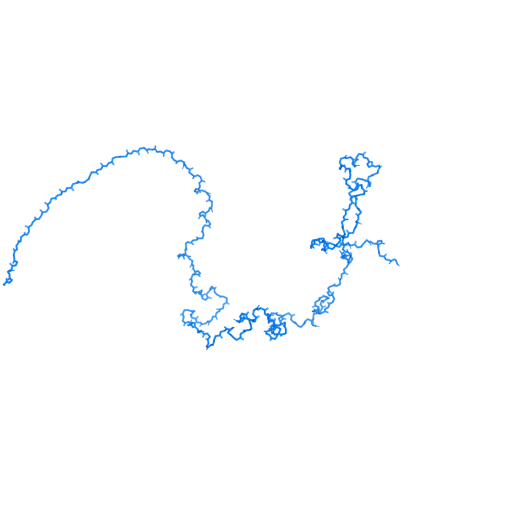C C . GLY A 1 124 ? -6.319 -15.418 -10.121 1.00 82.81 124 GLY A C 1
ATOM 962 O O . GLY A 1 124 ? -5.948 -14.952 -9.045 1.00 82.81 124 GLY A O 1
ATOM 963 N N . ASP A 1 125 ? -7.601 -15.701 -10.356 1.00 81.00 125 ASP A N 1
ATOM 964 C CA . ASP A 1 125 ? -8.691 -15.319 -9.436 1.00 81.00 125 ASP A CA 1
ATOM 965 C C . ASP A 1 125 ? -8.813 -16.199 -8.173 1.00 81.00 125 ASP A C 1
ATOM 967 O O . ASP A 1 125 ? -9.560 -15.900 -7.233 1.00 81.00 125 ASP A O 1
ATOM 971 N N . LEU A 1 126 ? -8.081 -17.313 -8.114 1.00 82.00 126 LEU A N 1
ATOM 972 C CA . LEU A 1 126 ? -8.115 -18.213 -6.965 1.00 82.00 126 LEU A CA 1
ATOM 973 C C . LEU A 1 126 ? -7.446 -17.561 -5.746 1.00 82.00 126 LEU A C 1
ATOM 975 O O . LEU A 1 126 ? -6.259 -17.244 -5.769 1.00 82.00 126 LEU A O 1
ATOM 979 N N . ARG A 1 127 ? -8.180 -17.472 -4.629 1.00 76.69 127 ARG A N 1
ATOM 980 C CA . ARG A 1 127 ? -7.727 -16.859 -3.361 1.00 76.69 127 ARG A CA 1
ATOM 981 C C . ARG A 1 127 ? -6.368 -17.360 -2.850 1.00 76.69 127 ARG A C 1
ATOM 983 O O . ARG A 1 127 ? -5.608 -16.575 -2.295 1.00 76.69 127 ARG A O 1
ATOM 990 N N . ASP A 1 128 ? -6.094 -18.651 -3.022 1.00 81.38 128 ASP A N 1
ATOM 991 C CA . ASP A 1 128 ? -4.837 -19.306 -2.629 1.00 81.38 128 ASP A CA 1
ATOM 992 C C . ASP A 1 128 ? -4.059 -19.827 -3.860 1.00 81.38 128 ASP A C 1
ATOM 994 O O . ASP A 1 128 ? -3.297 -20.791 -3.764 1.00 81.38 128 ASP A O 1
ATOM 998 N N . GLY A 1 129 ? -4.313 -19.250 -5.040 1.00 82.25 129 GLY A N 1
ATOM 999 C CA . GLY A 1 129 ? -3.634 -19.589 -6.290 1.00 82.25 129 GLY A CA 1
ATOM 1000 C C . GLY A 1 129 ? -2.254 -18.943 -6.416 1.00 82.25 129 GLY A C 1
ATOM 1001 O O . GLY A 1 129 ? -1.865 -18.094 -5.618 1.00 82.25 129 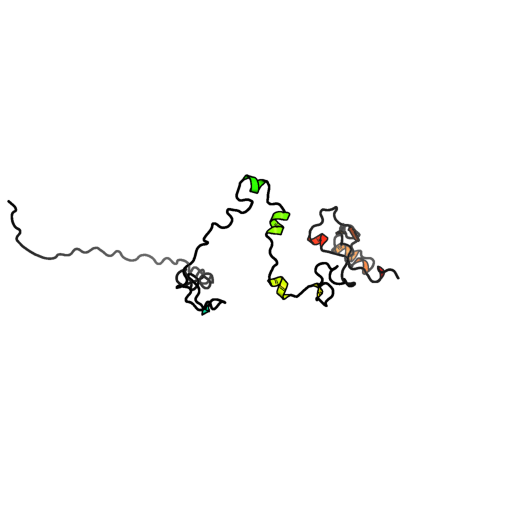GLY A O 1
ATOM 1002 N N . GLU A 1 130 ? -1.513 -19.325 -7.456 1.00 84.75 130 GLU A N 1
ATOM 1003 C CA . GLU A 1 130 ? -0.182 -18.760 -7.747 1.00 84.75 130 GLU A CA 1
ATOM 1004 C C . GLU A 1 130 ? -0.245 -17.402 -8.478 1.00 84.75 130 GLU A C 1
ATOM 1006 O O . GLU A 1 130 ? 0.784 -16.869 -8.878 1.00 84.75 130 GLU A O 1
ATOM 1011 N N . GLY A 1 131 ? -1.442 -16.820 -8.609 1.00 85.31 131 GLY A N 1
ATOM 1012 C CA . GLY A 1 131 ? -1.688 -15.600 -9.373 1.00 85.31 131 GLY A CA 1
ATOM 1013 C C . GLY A 1 131 ? -1.868 -15.858 -10.868 1.00 85.31 131 GLY A C 1
ATOM 1014 O O . GLY A 1 131 ? -2.034 -16.998 -11.314 1.00 85.31 131 GLY A O 1
ATOM 1015 N N . GLU A 1 132 ? -1.906 -14.768 -11.626 1.00 86.38 132 GLU A N 1
ATOM 1016 C CA . GLU A 1 132 ? -1.971 -14.805 -13.084 1.00 86.38 132 GLU A CA 1
ATOM 1017 C C . GLU A 1 132 ? -0.697 -15.431 -13.666 1.00 86.38 132 GLU A C 1
ATOM 1019 O O . GLU A 1 132 ? 0.398 -15.164 -13.160 1.00 86.38 132 GLU A O 1
ATOM 1024 N N . PRO A 1 133 ? -0.797 -16.239 -14.737 1.00 85.94 133 PRO A N 1
ATOM 1025 C CA . PRO A 1 133 ? 0.376 -16.686 -15.470 1.00 85.94 133 PRO A CA 1
ATOM 1026 C C . PRO A 1 133 ? 1.179 -15.480 -15.969 1.00 85.94 133 PRO A C 1
ATOM 1028 O O . PRO A 1 133 ? 0.646 -14.635 -16.685 1.00 85.94 133 PRO A O 1
ATOM 1031 N N . LEU A 1 134 ? 2.460 -15.418 -15.609 1.00 84.06 134 LEU A N 1
ATOM 1032 C CA . LEU A 1 134 ? 3.376 -14.412 -16.139 1.00 84.06 134 LEU A CA 1
ATOM 1033 C C . LEU A 1 134 ? 3.735 -14.760 -17.589 1.00 84.06 134 LEU A C 1
ATOM 1035 O O . LEU A 1 134 ? 3.969 -15.930 -17.914 1.00 84.06 134 LEU A O 1
ATOM 1039 N N . ASP A 1 135 ? 3.750 -13.751 -18.453 1.00 85.19 135 ASP A N 1
ATOM 1040 C CA . ASP A 1 135 ? 4.271 -13.855 -19.812 1.00 85.19 135 ASP A CA 1
ATOM 1041 C C . ASP A 1 135 ? 5.766 -13.500 -19.854 1.00 85.19 135 ASP A C 1
ATOM 1043 O O . ASP A 1 135 ? 6.430 -13.347 -18.828 1.00 85.19 135 ASP A O 1
ATOM 1047 N N . ASP A 1 136 ? 6.316 -13.421 -21.060 1.00 85.56 136 ASP A N 1
ATOM 1048 C CA . ASP A 1 136 ? 7.709 -13.078 -21.319 1.00 85.56 136 ASP A CA 1
ATOM 1049 C C . ASP A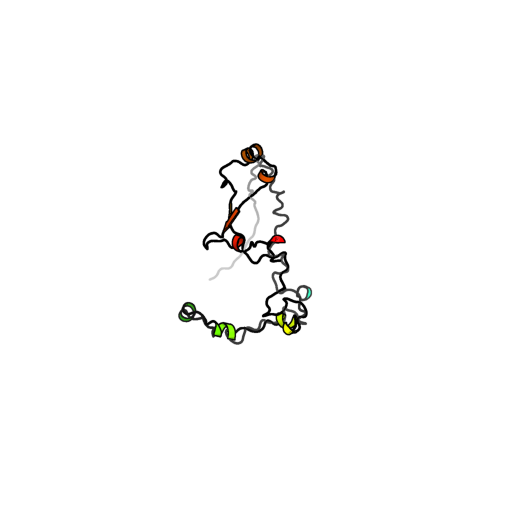 1 136 ? 8.008 -11.576 -21.192 1.00 85.56 136 ASP A C 1
ATOM 1051 O O . ASP A 1 136 ? 9.144 -11.176 -21.429 1.00 85.56 136 ASP A O 1
ATOM 1055 N N . GLU A 1 137 ? 7.040 -10.743 -20.792 1.00 86.44 137 GLU A N 1
ATOM 1056 C CA . GLU A 1 137 ? 7.233 -9.307 -20.558 1.00 86.44 137 GLU A CA 1
ATOM 1057 C C . GLU A 1 137 ? 7.554 -8.987 -19.084 1.00 86.44 137 GLU A C 1
ATOM 1059 O O . GLU A 1 137 ? 7.876 -7.840 -18.751 1.00 86.44 137 GLU A O 1
ATOM 1064 N N . VAL A 1 138 ? 7.500 -9.984 -18.191 1.00 87.69 138 VAL A N 1
ATOM 1065 C CA . VAL A 1 138 ? 7.780 -9.840 -16.755 1.00 87.69 138 VAL A CA 1
ATOM 1066 C C . VAL A 1 138 ? 9.039 -10.611 -16.364 1.00 87.69 138 VAL A C 1
ATOM 1068 O O . VAL A 1 138 ? 9.218 -11.780 -16.690 1.00 87.69 138 VAL A O 1
ATOM 1071 N N . GLY A 1 139 ? 9.929 -9.938 -15.637 1.00 86.94 139 GLY A N 1
ATOM 1072 C CA . GLY A 1 139 ? 11.165 -10.516 -15.123 1.00 86.94 139 GLY A CA 1
ATOM 1073 C C . GLY A 1 139 ? 11.048 -11.057 -13.701 1.00 86.94 139 GLY A C 1
ATOM 1074 O O . GLY A 1 139 ? 10.511 -10.370 -12.835 1.00 86.94 139 GLY A O 1
ATOM 1075 N N . ASP A 1 140 ? 11.647 -12.219 -13.435 1.00 86.06 140 ASP A N 1
ATOM 1076 C CA . ASP A 1 140 ? 11.782 -12.772 -12.076 1.00 86.06 140 ASP A CA 1
ATOM 1077 C C . ASP A 1 140 ? 13.070 -12.315 -11.367 1.00 86.06 140 ASP A C 1
ATOM 1079 O O . ASP A 1 140 ? 13.177 -12.373 -10.139 1.00 86.06 140 ASP A O 1
ATOM 1083 N N . GLU A 1 141 ? 14.074 -11.860 -12.124 1.00 87.06 141 GLU A N 1
ATOM 1084 C CA . GLU A 1 141 ? 15.344 -11.408 -11.561 1.00 87.06 141 GLU A CA 1
ATOM 1085 C C . GLU A 1 141 ? 15.338 -9.889 -11.331 1.00 87.06 141 GLU A C 1
ATOM 1087 O O . GLU A 1 141 ? 15.150 -9.125 -12.283 1.00 87.06 141 GLU A O 1
ATOM 1092 N N . PRO A 1 142 ? 15.580 -9.408 -10.097 1.00 87.00 142 PRO A N 1
ATOM 1093 C CA . PRO A 1 142 ? 15.671 -7.979 -9.822 1.00 87.00 142 PRO A CA 1
ATOM 1094 C C . PRO A 1 142 ? 16.847 -7.344 -10.575 1.00 87.00 142 PRO A C 1
ATOM 1096 O O . PRO A 1 142 ? 17.937 -7.918 -10.674 1.00 87.00 142 PRO A O 1
ATOM 1099 N N . ALA A 1 143 ? 16.638 -6.132 -11.082 1.00 88.44 143 ALA A N 1
ATOM 1100 C CA . ALA A 1 143 ? 17.691 -5.338 -11.698 1.00 88.44 143 ALA A CA 1
ATOM 1101 C C . ALA A 1 143 ? 18.601 -4.734 -10.617 1.00 88.44 143 ALA A C 1
ATOM 1103 O O . ALA A 1 143 ? 18.125 -4.253 -9.589 1.00 88.44 143 ALA A O 1
ATOM 1104 N N . GLY A 1 144 ? 19.915 -4.751 -10.843 1.00 87.38 144 GLY A N 1
ATOM 1105 C CA . GLY A 1 144 ? 20.875 -4.113 -9.951 1.00 87.38 144 GLY A CA 1
ATOM 1106 C C . GLY A 1 144 ? 21.306 -2.723 -10.419 1.00 87.38 144 GLY A C 1
ATOM 1107 O O . GLY A 1 144 ? 20.719 -2.096 -11.307 1.00 87.38 144 GLY A O 1
ATOM 1108 N N . ARG A 1 145 ? 22.367 -2.212 -9.791 1.00 87.69 145 ARG A N 1
ATOM 1109 C CA . ARG A 1 145 ? 22.926 -0.897 -10.107 1.00 87.69 145 ARG A CA 1
ATOM 1110 C C . ARG A 1 145 ? 23.686 -0.935 -11.430 1.00 87.69 145 ARG A C 1
ATOM 1112 O O . ARG A 1 145 ? 24.656 -1.674 -11.572 1.00 87.69 145 ARG A O 1
ATOM 1119 N N . LEU A 1 146 ? 23.335 -0.028 -12.336 1.00 89.00 146 LEU A N 1
ATOM 1120 C CA . LEU A 1 146 ? 24.037 0.168 -13.601 1.00 89.00 146 LEU A CA 1
ATOM 1121 C C . LEU A 1 146 ? 25.226 1.123 -13.441 1.00 89.00 146 LEU A C 1
ATOM 1123 O O . LEU A 1 146 ? 25.085 2.235 -12.927 1.00 89.00 146 LEU A O 1
ATOM 1127 N N . VAL A 1 147 ? 26.401 0.698 -13.900 1.00 90.00 147 VAL A N 1
ATOM 1128 C CA . VAL A 1 147 ? 27.631 1.497 -13.913 1.00 90.00 147 VAL A CA 1
ATOM 1129 C C . VAL A 1 147 ? 28.144 1.582 -15.343 1.00 90.00 147 VAL A C 1
ATOM 1131 O O . VAL A 1 147 ? 28.256 0.571 -16.029 1.00 90.00 147 VAL A O 1
ATOM 1134 N N . ALA A 1 148 ? 28.449 2.794 -15.809 1.00 88.44 148 ALA A N 1
ATOM 1135 C CA . ALA A 1 148 ? 29.046 2.981 -17.128 1.00 88.44 148 ALA A CA 1
ATOM 1136 C C . ALA A 1 148 ? 30.357 2.186 -17.245 1.00 88.44 148 ALA A C 1
ATOM 1138 O O . ALA A 1 148 ? 31.094 2.053 -16.269 1.00 88.44 148 ALA A O 1
ATOM 1139 N N . LEU A 1 149 ? 30.686 1.714 -18.447 1.00 85.62 149 LEU A N 1
ATOM 1140 C CA . LEU A 1 149 ? 31.894 0.909 -18.690 1.00 85.62 149 LEU A CA 1
ATOM 1141 C C . LEU A 1 149 ? 33.198 1.625 -18.300 1.00 85.62 149 LEU A C 1
ATOM 1143 O O . LEU A 1 149 ? 34.207 0.990 -18.005 1.00 85.62 149 LEU A O 1
ATOM 1147 N N . ASP A 1 150 ? 33.187 2.958 -18.313 1.00 83.75 150 ASP A N 1
ATOM 1148 C CA . ASP A 1 150 ? 34.300 3.799 -17.884 1.00 83.75 150 ASP A CA 1
ATOM 1149 C C . ASP A 1 150 ? 34.147 4.339 -16.456 1.00 83.75 150 ASP A C 1
ATOM 1151 O O . ASP A 1 150 ? 34.828 5.296 -16.092 1.00 83.75 150 ASP A O 1
ATOM 1155 N N . GLU A 1 151 ? 33.238 3.760 -15.670 1.00 86.25 151 GLU A N 1
ATOM 1156 C CA . GLU A 1 151 ? 32.903 4.146 -14.296 1.00 86.25 151 GLU A CA 1
ATOM 1157 C C . GLU A 1 151 ? 32.456 5.615 -14.153 1.00 86.25 151 GLU A C 1
ATOM 1159 O O . GLU A 1 151 ? 32.486 6.182 -13.060 1.00 86.25 151 GLU A O 1
ATOM 1164 N N . GLY A 1 152 ? 32.039 6.256 -15.252 1.00 80.75 152 GLY A N 1
ATOM 1165 C CA . GLY A 1 152 ? 31.674 7.673 -15.268 1.00 80.75 152 GLY A CA 1
ATOM 1166 C C . GLY A 1 152 ? 32.879 8.614 -15.181 1.00 80.75 152 GLY A C 1
ATOM 1167 O O . GLY A 1 152 ? 32.737 9.763 -14.767 1.00 80.75 152 GLY A O 1
ATOM 1168 N N . VAL A 1 153 ? 34.079 8.140 -15.536 1.00 83.50 153 VAL A N 1
ATOM 1169 C CA . VAL A 1 153 ? 35.315 8.935 -15.471 1.00 83.50 153 VAL A CA 1
ATOM 1170 C C . VAL A 1 153 ? 35.389 9.986 -16.584 1.00 83.50 153 VAL A C 1
ATOM 1172 O O . VAL A 1 153 ? 36.039 11.016 -16.391 1.00 83.50 153 VAL A O 1
ATOM 1175 N N . ARG A 1 154 ? 34.756 9.755 -17.743 1.00 77.94 154 ARG A N 1
ATOM 1176 C CA . ARG A 1 154 ? 34.747 10.721 -18.851 1.00 77.94 154 ARG A CA 1
ATOM 1177 C C . ARG A 1 154 ? 33.456 11.522 -18.885 1.00 77.94 154 ARG A C 1
ATOM 1179 O O . ARG A 1 154 ? 32.366 10.988 -18.705 1.00 77.94 154 ARG A O 1
ATOM 1186 N N . GLU A 1 155 ? 33.602 12.804 -19.196 1.00 77.69 155 GLU A N 1
ATOM 1187 C CA . GLU A 1 155 ? 32.475 13.684 -19.492 1.00 77.69 155 GLU A CA 1
ATOM 1188 C C . GLU A 1 155 ? 31.775 13.229 -20.780 1.00 77.69 155 GLU A C 1
ATOM 1190 O O . GLU A 1 155 ? 32.438 12.843 -21.746 1.00 77.69 155 GLU A O 1
ATOM 1195 N N . GLU A 1 156 ? 30.445 13.332 -20.827 1.00 71.25 156 GLU A N 1
ATOM 1196 C CA . GLU A 1 156 ? 29.624 12.909 -21.979 1.00 71.25 156 GLU A CA 1
ATOM 1197 C C . GLU A 1 156 ? 30.112 13.516 -23.305 1.00 71.25 156 GLU A C 1
ATOM 1199 O O . GLU A 1 156 ? 30.192 12.844 -24.329 1.00 71.25 156 GLU A O 1
ATOM 1204 N N . ALA A 1 157 ? 30.550 14.777 -23.273 1.00 70.56 157 ALA A N 1
ATOM 1205 C CA . ALA A 1 157 ? 31.067 15.467 -24.451 1.00 70.56 157 ALA A CA 1
ATOM 1206 C C . ALA A 1 157 ? 32.370 14.858 -25.002 1.00 70.56 157 ALA A C 1
ATOM 1208 O O . ALA A 1 157 ? 32.656 15.014 -26.186 1.00 70.56 157 ALA A O 1
ATOM 1209 N N . GLU A 1 158 ? 33.181 14.200 -24.169 1.00 68.69 158 GLU A N 1
ATOM 1210 C CA . GLU A 1 158 ? 34.409 13.530 -24.611 1.00 68.69 158 GLU A CA 1
ATOM 1211 C C . GLU A 1 158 ? 34.139 12.113 -25.130 1.00 68.69 158 GLU A C 1
ATOM 1213 O O . GLU A 1 158 ? 34.902 11.635 -25.972 1.00 68.69 158 GLU A O 1
ATOM 1218 N N . LYS A 1 159 ? 33.046 11.469 -24.689 1.00 68.69 159 LYS A N 1
ATOM 1219 C CA . LYS A 1 159 ? 32.633 10.138 -25.161 1.00 68.69 159 LYS A CA 1
ATOM 1220 C C . LYS A 1 159 ? 32.292 10.161 -26.653 1.00 68.69 159 LYS A C 1
ATOM 1222 O O . LYS A 1 159 ? 32.877 9.396 -27.413 1.00 68.69 159 LYS A O 1
ATOM 1227 N N . ASP A 1 160 ? 31.495 11.134 -27.102 1.00 67.94 160 ASP A N 1
ATOM 1228 C CA . ASP A 1 160 ? 31.108 11.291 -28.519 1.00 67.94 160 ASP A CA 1
ATOM 1229 C C . ASP A 1 160 ? 32.295 11.499 -29.476 1.00 67.94 160 ASP A C 1
ATOM 1231 O O . ASP A 1 160 ? 32.230 11.164 -30.662 1.00 67.94 160 ASP A O 1
ATOM 1235 N N . LEU A 1 161 ? 33.370 12.112 -28.975 1.00 70.50 161 LEU A N 1
ATOM 1236 C CA . LEU A 1 161 ? 34.569 12.462 -29.741 1.00 70.50 161 LEU A CA 1
ATOM 1237 C C . LEU A 1 161 ? 35.585 11.318 -29.823 1.00 70.50 161 LEU A C 1
ATOM 1239 O O . LEU A 1 161 ? 36.430 11.331 -30.722 1.00 70.50 161 LEU A O 1
ATOM 1243 N N . LEU A 1 162 ? 35.534 10.382 -28.873 1.00 67.75 162 LEU A N 1
ATOM 1244 C CA . LEU A 1 162 ? 36.460 9.257 -28.755 1.00 67.75 162 LEU A CA 1
ATOM 1245 C C . LEU A 1 162 ? 35.832 7.913 -29.120 1.00 67.75 162 LEU A C 1
ATOM 1247 O O . LEU A 1 162 ? 36.592 6.966 -29.285 1.00 67.75 162 LEU A O 1
ATOM 1251 N N . ALA A 1 163 ? 34.506 7.851 -29.269 1.00 68.94 163 ALA A N 1
ATOM 1252 C CA . ALA A 1 163 ? 33.801 6.693 -29.793 1.00 68.94 163 ALA A CA 1
ATOM 1253 C C . ALA A 1 163 ? 34.410 6.278 -31.145 1.00 68.94 163 ALA A C 1
ATOM 1255 O O . ALA A 1 163 ? 34.290 7.001 -32.142 1.00 68.94 163 ALA A O 1
ATOM 1256 N N . GLU A 1 164 ? 35.113 5.143 -31.171 1.00 69.62 164 GLU A N 1
ATOM 1257 C CA . GLU A 1 164 ? 35.739 4.612 -32.388 1.00 69.62 164 GLU A CA 1
ATOM 1258 C C . GLU A 1 164 ? 34.689 4.011 -33.339 1.00 69.62 164 GLU A C 1
ATOM 1260 O O . GLU A 1 164 ? 34.899 3.991 -34.555 1.00 69.62 164 GLU A O 1
ATOM 1265 N N . ASP A 1 165 ? 33.541 3.593 -32.797 1.00 67.19 165 ASP A N 1
ATOM 1266 C CA . ASP A 1 165 ? 32.377 3.081 -33.523 1.00 67.19 165 ASP A CA 1
ATOM 1267 C C . ASP A 1 165 ? 31.076 3.709 -32.990 1.00 67.19 165 ASP A C 1
ATOM 1269 O O . ASP A 1 165 ? 31.025 4.196 -31.860 1.00 67.19 165 ASP A O 1
ATOM 1273 N N . ASP A 1 166 ? 30.011 3.718 -33.798 1.00 66.62 166 ASP A N 1
ATOM 1274 C CA . ASP A 1 166 ? 28.723 4.295 -33.393 1.00 66.62 166 ASP A CA 1
ATOM 1275 C C . ASP A 1 166 ? 28.120 3.575 -32.170 1.00 66.62 166 ASP A C 1
ATOM 1277 O O . ASP A 1 166 ? 27.430 4.224 -31.391 1.00 66.62 166 ASP A O 1
ATOM 1281 N N . ALA A 1 167 ? 28.456 2.299 -31.935 1.00 61.97 167 ALA A N 1
ATOM 1282 C CA . ALA A 1 167 ? 28.038 1.560 -30.737 1.00 61.97 167 ALA A CA 1
ATOM 1283 C C . ALA A 1 167 ? 28.608 2.128 -29.419 1.00 61.97 167 ALA A C 1
ATOM 1285 O O . ALA A 1 167 ? 28.015 1.949 -28.360 1.00 61.97 167 ALA A O 1
ATOM 1286 N N . GLU A 1 168 ? 29.745 2.834 -29.456 1.00 61.94 168 GLU A N 1
ATOM 1287 C CA . GLU A 1 168 ? 30.328 3.484 -28.269 1.00 61.94 168 GLU A CA 1
ATOM 1288 C C . GLU A 1 168 ? 29.670 4.840 -27.952 1.00 61.94 168 GLU A C 1
ATOM 1290 O O . GLU A 1 168 ? 29.958 5.433 -26.911 1.00 61.94 168 GLU A O 1
ATOM 1295 N N . LYS A 1 169 ? 28.786 5.333 -28.835 1.00 65.81 169 LYS A N 1
ATOM 1296 C CA . LYS A 1 169 ? 27.933 6.505 -28.572 1.00 65.81 169 LYS A CA 1
ATOM 1297 C C . LYS A 1 169 ? 26.644 6.144 -27.841 1.00 65.81 169 LYS A C 1
ATOM 1299 O O . LYS A 1 169 ? 25.957 7.038 -27.348 1.00 65.81 169 LYS A O 1
ATOM 1304 N N . ASP A 1 170 ? 26.300 4.862 -27.786 1.00 72.50 170 ASP A N 1
ATOM 1305 C CA . ASP A 1 170 ? 25.136 4.402 -27.044 1.00 72.50 170 ASP A CA 1
ATOM 1306 C C . ASP A 1 170 ? 25.415 4.453 -25.530 1.00 72.50 170 ASP A C 1
ATOM 1308 O O . ASP A 1 170 ? 26.544 4.277 -25.064 1.00 72.50 170 ASP A O 1
ATOM 1312 N N . LEU A 1 171 ? 24.372 4.708 -24.733 1.00 78.00 171 LEU A N 1
ATOM 1313 C CA .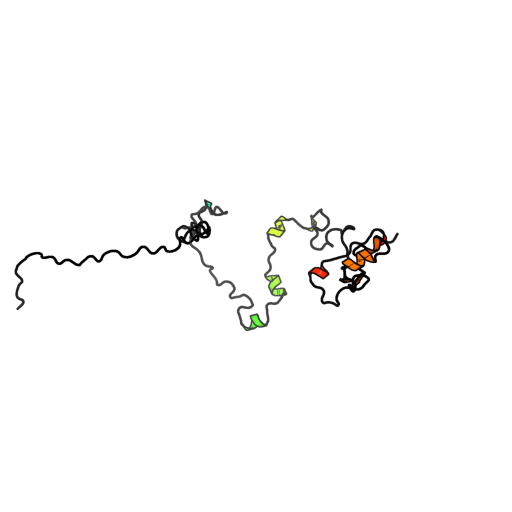 LEU A 1 171 ? 24.459 4.734 -23.269 1.00 78.00 171 LEU A CA 1
ATOM 1314 C C . LEU A 1 171 ? 24.553 3.305 -22.719 1.00 78.00 171 LEU A C 1
ATOM 1316 O O . LEU A 1 171 ? 23.562 2.721 -22.286 1.00 78.00 171 LEU A O 1
ATOM 1320 N N . LEU A 1 172 ? 25.762 2.749 -22.753 1.00 84.25 172 LEU A N 1
ATOM 1321 C CA . LEU A 1 172 ? 26.066 1.413 -22.250 1.00 84.25 172 LEU A CA 1
ATOM 1322 C C . LEU A 1 172 ? 26.453 1.440 -20.767 1.00 84.25 172 LEU A C 1
ATOM 1324 O O . LEU A 1 172 ? 27.246 2.276 -20.319 1.00 84.25 172 LEU A O 1
ATOM 1328 N N . ALA A 1 173 ? 25.930 0.477 -20.012 1.00 87.25 173 ALA A N 1
ATOM 1329 C CA . ALA A 1 173 ? 26.254 0.268 -18.608 1.00 87.25 173 ALA A CA 1
ATOM 1330 C C . ALA A 1 173 ? 26.216 -1.225 -18.256 1.00 87.25 173 ALA A C 1
ATOM 1332 O O . ALA A 1 173 ? 25.448 -1.988 -18.838 1.00 87.25 173 ALA A O 1
ATOM 1333 N N . GLU A 1 174 ? 27.043 -1.627 -17.297 1.00 89.56 174 GLU A N 1
ATOM 1334 C CA . GLU A 1 174 ? 27.068 -2.974 -16.734 1.00 89.56 174 GLU A CA 1
ATOM 1335 C C . GLU A 1 174 ? 26.315 -2.986 -15.402 1.00 89.56 174 GLU A C 1
ATOM 1337 O O . GLU A 1 174 ? 26.471 -2.080 -14.577 1.00 89.56 174 GLU A O 1
ATOM 1342 N N . ASP A 1 175 ? 25.492 -4.010 -15.189 1.00 90.56 175 ASP A N 1
ATOM 1343 C CA . ASP A 1 175 ? 24.861 -4.240 -13.895 1.00 90.56 175 ASP A CA 1
ATOM 1344 C C . ASP A 1 175 ? 25.864 -4.876 -12.926 1.00 90.56 175 ASP A C 1
ATOM 1346 O O . ASP A 1 175 ? 26.313 -6.005 -13.123 1.00 90.56 175 ASP A O 1
ATOM 1350 N N . VAL A 1 176 ? 26.198 -4.155 -11.855 1.00 90.75 176 VAL A N 1
ATOM 1351 C CA . VAL A 1 176 ? 27.137 -4.607 -10.816 1.00 90.75 176 VAL A CA 1
ATOM 1352 C C . VAL A 1 176 ? 26.440 -5.235 -9.599 1.00 90.75 176 VAL A C 1
ATOM 1354 O O . VAL A 1 176 ? 27.074 -5.446 -8.560 1.00 90.75 176 VAL A O 1
ATOM 1357 N N . GLY A 1 177 ? 25.149 -5.544 -9.721 1.00 87.44 177 GLY A N 1
ATOM 1358 C CA . GLY A 1 177 ? 24.325 -6.211 -8.720 1.00 87.44 177 GLY A CA 1
ATOM 1359 C C . GLY A 1 177 ? 23.604 -5.264 -7.758 1.00 87.44 177 GLY A C 1
ATOM 1360 O O . GLY A 1 177 ? 23.744 -4.040 -7.803 1.00 87.44 177 GLY A O 1
ATOM 1361 N N . ILE A 1 178 ? 22.818 -5.876 -6.870 1.00 83.56 178 ILE A N 1
ATOM 1362 C CA . ILE A 1 178 ? 22.000 -5.204 -5.849 1.00 83.56 178 ILE A CA 1
ATOM 1363 C C . ILE A 1 178 ? 22.895 -4.587 -4.771 1.00 83.56 178 ILE A C 1
ATOM 1365 O O . ILE A 1 178 ? 23.877 -5.200 -4.334 1.00 83.56 178 ILE A O 1
ATOM 1369 N N . ASP A 1 179 ? 22.524 -3.409 -4.265 1.00 77.88 179 ASP A N 1
ATOM 1370 C CA . ASP A 1 179 ? 23.251 -2.764 -3.173 1.00 77.88 179 ASP A CA 1
ATOM 1371 C C . ASP A 1 179 ? 23.013 -3.450 -1.811 1.00 77.88 179 ASP A C 1
ATOM 1373 O O . ASP A 1 179 ? 22.196 -3.030 -0.996 1.00 77.88 179 ASP A O 1
ATOM 1377 N N . GLY A 1 180 ? 23.720 -4.559 -1.563 1.00 67.62 180 GLY A N 1
ATOM 1378 C CA . GLY A 1 180 ? 24.111 -5.056 -0.232 1.00 67.62 180 GLY A CA 1
ATOM 1379 C C . GLY A 1 180 ? 23.030 -5.256 0.847 1.00 67.62 180 GLY A C 1
ATOM 1380 O O . GLY A 1 180 ? 23.387 -5.385 2.019 1.00 67.62 180 GLY A O 1
ATOM 1381 N N . GLY A 1 181 ? 21.742 -5.285 0.496 1.00 65.81 181 GLY A N 1
ATOM 1382 C CA . GLY A 1 181 ? 20.613 -5.382 1.432 1.00 65.81 181 GLY A CA 1
ATOM 1383 C C . GLY A 1 181 ? 20.028 -4.042 1.900 1.00 65.81 181 GLY A C 1
ATOM 1384 O O . GLY A 1 181 ? 19.192 -4.039 2.801 1.00 65.81 181 GLY A O 1
ATOM 1385 N N . ALA A 1 182 ? 20.449 -2.922 1.306 1.00 72.50 182 ALA A N 1
ATOM 1386 C CA . ALA A 1 182 ? 19.867 -1.593 1.513 1.00 72.50 182 ALA A CA 1
ATOM 1387 C C . ALA A 1 182 ? 19.125 -1.074 0.268 1.00 72.50 182 ALA A C 1
ATOM 1389 O O . ALA A 1 182 ? 18.886 0.130 0.171 1.00 72.50 182 ALA A O 1
ATOM 1390 N N . ALA A 1 183 ? 18.762 -1.972 -0.655 1.00 74.88 183 ALA A N 1
ATOM 1391 C CA . ALA A 1 183 ? 17.947 -1.636 -1.815 1.00 74.88 183 ALA A CA 1
ATOM 1392 C C . ALA A 1 183 ? 16.677 -0.911 -1.361 1.00 74.88 183 ALA A C 1
ATOM 1394 O O . ALA A 1 183 ? 15.995 -1.345 -0.422 1.00 74.88 183 ALA A O 1
ATOM 1395 N N . SER A 1 184 ? 16.388 0.221 -1.996 1.00 81.31 184 SER A N 1
ATOM 1396 C CA . SER A 1 184 ? 15.155 0.944 -1.714 1.00 81.31 184 SER A CA 1
ATOM 1397 C C . SER A 1 184 ? 13.949 0.151 -2.231 1.00 81.31 184 SER A C 1
ATOM 1399 O O . SER A 1 184 ? 14.094 -0.799 -3.003 1.00 81.31 184 SER A O 1
ATOM 1401 N N . ALA A 1 185 ? 12.740 0.530 -1.808 1.00 85.62 185 ALA A N 1
ATOM 1402 C CA . ALA A 1 185 ? 11.521 -0.111 -2.305 1.00 85.62 185 ALA A CA 1
ATOM 1403 C C . ALA A 1 185 ? 11.396 0.017 -3.834 1.00 85.62 185 ALA A C 1
ATOM 1405 O O . ALA A 1 185 ? 10.898 -0.888 -4.491 1.00 85.62 185 ALA A O 1
ATOM 1406 N N . GLU A 1 186 ? 11.883 1.124 -4.393 1.00 79.25 186 GLU A N 1
ATOM 1407 C CA . GLU A 1 186 ? 11.899 1.386 -5.828 1.00 79.25 186 GLU A CA 1
ATOM 1408 C C . GLU A 1 186 ? 12.895 0.486 -6.564 1.00 79.25 186 GLU A C 1
ATOM 1410 O O . GLU A 1 186 ? 12.553 -0.053 -7.607 1.00 79.25 186 GLU A O 1
ATOM 1415 N N . GLU A 1 187 ? 14.097 0.281 -6.020 1.00 78.38 187 GLU A N 1
ATOM 1416 C CA . GLU A 1 187 ? 15.093 -0.624 -6.613 1.00 78.38 187 GLU A CA 1
ATOM 1417 C C . GLU A 1 187 ? 14.595 -2.075 -6.590 1.00 78.38 187 GLU A C 1
ATOM 1419 O O . GLU A 1 187 ? 14.667 -2.770 -7.597 1.00 78.38 187 GLU A O 1
ATOM 1424 N N . ALA A 1 188 ? 13.990 -2.504 -5.479 1.00 83.19 188 ALA A N 1
ATOM 1425 C CA . ALA A 1 188 ? 13.424 -3.846 -5.344 1.00 83.19 188 ALA A CA 1
ATOM 1426 C C . ALA A 1 188 ? 12.204 -4.106 -6.250 1.00 83.19 188 ALA A C 1
ATOM 1428 O O . ALA A 1 188 ? 11.813 -5.258 -6.426 1.00 83.19 188 ALA A O 1
ATOM 1429 N N . ALA A 1 189 ? 11.585 -3.060 -6.802 1.00 87.25 189 ALA A N 1
ATOM 1430 C CA . ALA A 1 189 ? 10.446 -3.193 -7.704 1.00 87.25 189 ALA A CA 1
ATOM 1431 C C . ALA A 1 189 ? 10.861 -3.422 -9.170 1.00 87.25 189 ALA A C 1
ATOM 1433 O O . ALA A 1 189 ? 10.044 -3.886 -9.965 1.00 87.25 189 ALA A O 1
ATOM 1434 N N . VAL A 1 190 ? 12.106 -3.114 -9.550 1.00 88.94 190 VAL A N 1
ATOM 1435 C CA . VAL A 1 190 ? 12.565 -3.211 -10.944 1.00 88.94 190 VAL A CA 1
ATOM 1436 C C . VAL A 1 190 ? 13.152 -4.594 -11.214 1.00 88.94 190 VAL A C 1
ATOM 1438 O O . VAL A 1 190 ? 14.066 -5.028 -10.520 1.00 88.94 190 VAL A O 1
ATOM 1441 N N . HIS A 1 191 ? 12.661 -5.263 -12.258 1.00 89.50 191 HIS A N 1
ATOM 1442 C CA . HIS A 1 191 ? 13.103 -6.595 -12.677 1.00 89.50 191 HIS A CA 1
ATOM 1443 C C . HIS A 1 191 ? 13.572 -6.581 -14.134 1.00 89.50 191 HIS A C 1
ATOM 1445 O O . HIS A 1 191 ? 13.128 -5.747 -14.928 1.00 89.50 191 HIS A O 1
ATOM 1451 N N . ARG A 1 192 ? 14.485 -7.489 -14.482 1.00 90.19 192 ARG A N 1
ATOM 1452 C CA . ARG A 1 192 ? 14.951 -7.681 -15.857 1.00 90.19 192 ARG A CA 1
ATOM 1453 C C . ARG A 1 192 ? 14.069 -8.663 -16.602 1.00 90.19 192 ARG A C 1
ATOM 1455 O O . ARG A 1 192 ? 13.921 -9.802 -16.175 1.00 90.19 192 ARG A O 1
ATOM 1462 N N . VAL A 1 193 ? 13.561 -8.213 -17.741 1.00 90.44 193 VAL A N 1
ATOM 1463 C CA . VAL A 1 193 ? 12.900 -9.072 -18.719 1.00 90.44 193 VAL A CA 1
ATOM 1464 C C . VAL A 1 193 ? 13.983 -9.848 -19.479 1.00 90.44 193 VAL A C 1
ATOM 1466 O O . VAL A 1 193 ? 14.922 -9.208 -19.958 1.00 90.44 193 VAL A O 1
ATOM 1469 N N . PRO A 1 194 ? 13.913 -11.188 -19.539 1.00 86.81 194 PRO A N 1
ATOM 1470 C CA . PRO A 1 194 ? 14.882 -11.998 -20.274 1.00 86.81 194 PRO A CA 1
ATOM 1471 C C . PRO A 1 194 ? 14.783 -11.748 -21.784 1.00 86.81 194 PRO A C 1
ATOM 1473 O O . PRO A 1 194 ? 13.685 -11.651 -22.334 1.00 86.81 194 PRO A O 1
ATOM 1476 N N . ASP A 1 195 ? 15.930 -11.685 -22.461 1.00 86.06 195 ASP A N 1
ATOM 1477 C CA . ASP A 1 195 ? 15.970 -11.563 -23.919 1.00 86.06 195 ASP A CA 1
ATOM 1478 C C . ASP A 1 195 ? 15.668 -12.917 -24.594 1.00 86.06 195 ASP A C 1
ATOM 1480 O O . ASP A 1 195 ? 15.804 -13.985 -23.992 1.00 86.06 195 ASP A O 1
ATOM 1484 N N . GLU A 1 196 ? 15.312 -12.908 -25.887 1.00 81.38 196 GLU A N 1
ATOM 1485 C CA . GLU A 1 196 ? 15.069 -14.141 -26.667 1.00 81.38 196 GLU A CA 1
ATOM 1486 C C . GLU A 1 196 ? 16.253 -15.131 -26.598 1.00 81.38 196 GLU A C 1
ATOM 1488 O O . GLU A 1 196 ? 16.059 -16.347 -26.649 1.00 81.38 196 GLU A O 1
ATOM 1493 N N . ASP A 1 197 ? 17.472 -14.604 -26.455 1.00 80.44 197 ASP A N 1
ATOM 1494 C CA . ASP A 1 197 ? 18.717 -15.369 -26.377 1.00 80.44 197 ASP A CA 1
ATOM 1495 C C . ASP A 1 197 ? 18.994 -15.965 -24.979 1.00 80.44 197 ASP A C 1
ATOM 1497 O O . ASP A 1 197 ? 19.826 -16.872 -24.859 1.00 80.44 197 ASP A O 1
ATOM 1501 N N . ASP A 1 198 ? 18.303 -15.498 -23.931 1.00 76.12 198 ASP A N 1
ATOM 1502 C CA . ASP A 1 198 ? 18.451 -15.996 -22.555 1.00 76.12 198 ASP A CA 1
ATOM 1503 C C . ASP A 1 198 ? 17.653 -17.288 -22.310 1.00 76.12 198 ASP A C 1
ATOM 1505 O O . ASP A 1 198 ? 17.918 -18.034 -21.357 1.00 76.12 198 ASP A O 1
ATOM 1509 N N . TYR A 1 199 ? 16.706 -17.609 -23.197 1.00 71.88 199 TYR A N 1
ATOM 1510 C CA . TYR A 1 199 ? 15.953 -18.854 -23.137 1.00 71.88 199 TYR A CA 1
ATOM 1511 C C . TYR A 1 199 ? 16.796 -20.037 -23.651 1.00 71.88 199 TYR A C 1
ATOM 1513 O O . TYR A 1 199 ? 17.332 -20.000 -24.763 1.00 71.88 199 TYR A O 1
ATOM 1521 N N . PRO A 1 200 ? 16.911 -21.146 -22.895 1.00 71.25 200 PRO A N 1
ATOM 1522 C CA . PRO A 1 200 ? 17.610 -22.331 -23.381 1.00 71.25 200 PRO A CA 1
ATOM 1523 C C . PRO A 1 200 ? 16.878 -22.944 -24.591 1.00 71.25 200 PRO A C 1
ATOM 1525 O O . PRO A 1 200 ? 15.681 -23.218 -24.515 1.00 71.25 200 PRO A O 1
ATOM 1528 N N . LEU A 1 201 ? 17.623 -23.191 -25.681 1.00 64.81 201 LEU A N 1
ATOM 1529 C CA . LEU A 1 201 ? 17.153 -23.864 -26.909 1.00 64.81 201 LEU A CA 1
ATOM 1530 C C . LEU A 1 201 ? 16.592 -25.278 -26.679 1.00 64.81 201 LEU A C 1
ATOM 1532 O O . LEU A 1 201 ? 17.212 -26.051 -25.907 1.00 64.81 201 LEU A O 1
#

pLDDT: mean 73.1, std 16.46, range [33.19, 94.31]

Secondary structure (DSSP, 8-state):
-PPPP--------------------------TTTTSTTTTTSPPPGGG-TTSSPPPGGGSS---SS-TTTS-----SS-SSTTSTTSSTTHHHH---HHHHHHH----HHHHHT--GGG--STT--TTS--SPP-TTS-SEEP--EEETTTT-S-HHHHHHH-SSGGGGS--EEE----TT---HHHHH-EEPPPTTTS--

Sequence (201 aa):
MRERVDGLSLDRRAARHPVIPKGSEQMGSQNGDDLMGDEVYQPEGPEDREDEGILDPEDTLGDRGSDPYDEGWSPPERPLGVEHEGTTAREQREGESLDHRLAEERPDPALEEFGDPADADDPGDLRDGEGEPLDDEVGDEPAGRLVALDEGVREEAEKDLLAEDDAEKDLLAEDVGIDGGAASAEEAAVHRVPDEDDYPL